Protein AF-A0A0D3EDF3-F1 (afdb_monomer)

Mean predicted aligned error: 12.32 Å

Solvent-accessible surface area (backbone atoms only — not comparable to full-atom values): 11317 Å² total; per-residue (Å²): 123,72,69,60,59,55,53,34,50,21,39,32,61,24,47,80,58,82,86,68,73,56,64,69,61,52,59,56,47,50,72,69,35,73,56,57,35,52,67,60,23,51,50,52,51,50,53,61,68,69,35,74,90,47,50,28,44,48,47,70,77,38,73,83,64,77,55,47,79,40,80,40,56,76,93,37,40,81,51,43,65,61,50,43,42,28,34,44,90,48,34,56,41,61,43,61,47,65,54,98,94,42,64,48,22,46,40,56,86,53,80,80,51,55,59,89,67,65,45,67,48,70,45,74,90,66,53,91,58,50,32,32,68,66,65,99,63,95,66,95,71,74,69,35,48,74,90,66,64,57,90,95,59,61,56,50,35,63,87,60,56,73,50,60,73,62,66,74,75,79,44,86,86,53,49,72,56,53,56,56,56,61,67,55,74,80,113

InterPro domains:
  IPR004993 GH3 family [PTHR31901] (5-153)
  IPR055377 GH3, middle domain [PF23571] (121-153)

Foldseek 3Di:
DPPLVQVLVCQQALAHDPVPVDPVVRVVSCVVSVGHDNPLSVQLVVLCVVDDVLFQVCCSNVVPDQAAEEACDDPNVVCLVVVCRNNPPHFYFYAFDADPVWGFWGWPGDRPDDSHPIDTHGDPVTDWWWWFFDDPDPDDGDTDGPVRDDPPTDTDTVVVVVCPVVVPPDDPPPVVVVVVVVVVVPD

Organism: NCBI:txid109376

Secondary structure (DSSP, 8-state):
-HHHHHHHHHHHHTS--TT---HHHHHHHHTT--S--HHHHHHHHHHHHHSGGGTTHHHHH-TT---EEE--SGGGHHHHHHHHHHHTTSPEEEPPEEETTEEEEEE---TTS-GGG--EEE-TTS---EEEE--SS-S-PPPEETTTPPTT--EE-HHHHHHHTTHHHH-TTTHHHHHHHHHTTT-

Nearest PDB structures (foldseek):
  4epl-assembly1_A  TM=9.589E-01  e=2.486E-18  Arabidopsis thaliana
  5ecn-assembly1_A  TM=9.098E-01  e=7.496E-19  Arabidopsis thaliana
  4eql-assembly3_B  TM=9.311E-01  e=1.412E-12  Arabidopsis thaliana
  4eq4-assembly3_A  TM=9.305E-01  e=2.197E-12  Arabidopsis thaliana
  4eql-assembly3_A  TM=9.312E-01  e=2.492E-12  Arabidopsis thaliana

Sequence (187 aa):
MFGIQEIDTDIKHGVLTSRITVPSVRTAMSKLLTAPNPELAETIRNKCLSLSNWYGLIPALFPNAKHVYGIMTGSMEPYVKKLRHYAGDLPLVSHDYGISEGWIAAAKVTPRLSPEEAMFAVIPNLGYFEFLPVSEREGEQEPVGLIEVKIGQDSWCPTLARDCSQFLWSEIDSLLIKLFESAMLFY

Structure (mmCIF, N/CA/C/O backbone):
data_AF-A0A0D3EDF3-F1
#
_entry.id   AF-A0A0D3EDF3-F1
#
loop_
_atom_site.group_PDB
_atom_site.id
_atom_site.type_symbol
_atom_site.label_atom_id
_atom_site.label_alt_id
_atom_site.label_comp_id
_atom_site.label_asym_id
_atom_site.label_entity_id
_atom_site.label_seq_id
_atom_site.pdbx_PDB_ins_code
_atom_site.Cartn_x
_atom_site.Cartn_y
_atom_site.Cartn_z
_atom_site.occupancy
_atom_site.B_iso_or_equiv
_atom_site.auth_seq_id
_atom_site.auth_comp_id
_atom_site.auth_asym_id
_atom_site.auth_atom_id
_atom_site.pdbx_PDB_model_num
ATOM 1 N N . MET A 1 1 ? -0.063 10.406 -19.237 1.00 43.00 1 MET A N 1
ATOM 2 C CA . MET A 1 1 ? 0.646 9.667 -20.308 1.00 43.00 1 MET A CA 1
ATOM 3 C C . MET A 1 1 ? 2.171 9.830 -20.252 1.00 43.00 1 MET A C 1
ATOM 5 O O . MET A 1 1 ? 2.854 8.896 -20.639 1.00 43.00 1 MET A O 1
ATOM 9 N N . PHE A 1 2 ? 2.714 10.942 -19.731 1.00 47.34 2 PHE A N 1
ATOM 10 C CA . PHE A 1 2 ? 4.161 11.232 -19.746 1.00 47.34 2 PHE A CA 1
ATOM 11 C C . PHE A 1 2 ? 5.065 10.261 -18.955 1.00 47.34 2 PHE A C 1
ATOM 13 O O . PHE A 1 2 ? 6.157 9.960 -19.413 1.00 47.34 2 PHE A O 1
ATOM 20 N N . GLY A 1 3 ? 4.617 9.713 -17.819 1.00 63.41 3 GLY A N 1
ATOM 21 C CA . GLY A 1 3 ? 5.493 8.887 -16.967 1.00 63.41 3 GLY A CA 1
ATOM 22 C C . GLY A 1 3 ? 5.891 7.520 -17.545 1.00 63.41 3 GLY A C 1
ATOM 23 O O . GLY A 1 3 ? 6.997 7.055 -17.300 1.00 63.41 3 GLY A O 1
ATOM 24 N N . ILE A 1 4 ? 5.030 6.876 -18.345 1.00 76.62 4 ILE A N 1
ATOM 25 C CA . ILE A 1 4 ? 5.336 5.543 -18.905 1.00 76.62 4 ILE A CA 1
ATOM 26 C C . ILE A 1 4 ? 6.451 5.594 -19.945 1.00 76.62 4 ILE A C 1
ATOM 28 O O . ILE A 1 4 ? 7.230 4.654 -20.041 1.00 76.62 4 ILE A O 1
ATOM 32 N N . GLN A 1 5 ? 6.527 6.671 -20.726 1.00 80.62 5 GLN A N 1
ATOM 33 C CA . GLN A 1 5 ? 7.519 6.793 -21.796 1.00 80.62 5 GLN A CA 1
ATOM 34 C C . GLN A 1 5 ? 8.944 6.907 -21.239 1.00 80.62 5 GLN A C 1
ATOM 36 O O . GLN A 1 5 ? 9.879 6.372 -21.831 1.00 80.62 5 GLN A O 1
ATOM 41 N N . GLU A 1 6 ? 9.102 7.559 -20.083 1.00 84.19 6 GLU A N 1
ATOM 42 C CA . GLU A 1 6 ? 10.385 7.638 -19.376 1.00 84.19 6 GLU A CA 1
ATOM 43 C C . GLU A 1 6 ? 10.803 6.248 -18.868 1.00 84.19 6 GLU A C 1
ATOM 45 O O . GLU A 1 6 ? 11.911 5.803 -19.147 1.00 84.19 6 GLU A O 1
ATOM 50 N N . ILE A 1 7 ? 9.886 5.508 -18.234 1.00 84.38 7 ILE A N 1
ATOM 51 C CA . ILE A 1 7 ? 10.153 4.147 -17.733 1.00 84.38 7 ILE A CA 1
ATOM 52 C C . ILE A 1 7 ? 10.488 3.179 -18.881 1.00 84.38 7 ILE A C 1
ATOM 54 O O . ILE A 1 7 ? 11.424 2.389 -18.772 1.00 84.38 7 ILE A O 1
ATOM 58 N N . ASP A 1 8 ? 9.754 3.254 -19.993 1.00 85.25 8 ASP A N 1
ATOM 59 C CA . ASP A 1 8 ? 10.019 2.476 -21.210 1.00 85.25 8 ASP A CA 1
ATOM 60 C C . ASP A 1 8 ? 11.430 2.752 -21.748 1.00 85.25 8 ASP A C 1
ATOM 62 O O . ASP A 1 8 ? 12.185 1.826 -22.036 1.00 85.25 8 ASP A O 1
ATOM 66 N N . THR A 1 9 ? 11.829 4.026 -21.801 1.00 87.12 9 THR A N 1
ATOM 67 C CA . THR A 1 9 ? 13.162 4.439 -22.260 1.00 87.12 9 THR A CA 1
ATOM 68 C C . THR A 1 9 ? 14.263 3.929 -21.332 1.00 87.12 9 THR A C 1
ATOM 70 O O . THR A 1 9 ? 15.283 3.435 -21.823 1.00 87.12 9 THR A O 1
ATOM 73 N N . ASP A 1 10 ? 14.044 4.002 -20.020 1.00 88.12 10 ASP A N 1
ATOM 74 C CA . ASP A 1 10 ? 15.003 3.567 -19.006 1.00 88.12 10 ASP A CA 1
ATOM 75 C C . ASP A 1 10 ? 15.234 2.046 -19.066 1.00 88.12 10 ASP A C 1
ATOM 77 O O . ASP A 1 10 ? 16.380 1.593 -19.052 1.00 88.12 10 ASP A O 1
ATOM 81 N N . ILE A 1 11 ? 14.171 1.245 -19.220 1.00 87.75 11 ILE A N 1
ATOM 82 C CA . ILE A 1 11 ? 14.263 -0.221 -19.375 1.00 87.75 11 ILE A CA 1
ATOM 83 C C . ILE A 1 11 ? 14.886 -0.586 -20.728 1.00 87.75 11 ILE A C 1
ATOM 85 O O . ILE A 1 11 ? 15.750 -1.463 -20.811 1.00 87.75 11 ILE A O 1
ATOM 89 N N . LYS A 1 12 ? 14.487 0.112 -21.796 1.00 88.31 12 LYS A N 1
ATOM 90 C CA . LYS A 1 12 ? 14.965 -0.140 -23.157 1.00 88.31 12 LYS A CA 1
ATOM 91 C C . LYS A 1 12 ? 16.467 0.064 -23.295 1.00 88.31 12 LYS A C 1
ATOM 93 O O . LYS A 1 12 ? 17.103 -0.723 -23.987 1.00 88.31 12 LYS A O 1
ATOM 98 N N . HIS A 1 13 ? 17.025 1.094 -22.660 1.00 86.38 13 HIS A N 1
ATOM 99 C CA . HIS A 1 13 ? 18.460 1.394 -22.718 1.00 86.38 13 HIS A CA 1
ATOM 100 C C . HIS A 1 13 ? 19.241 0.848 -21.519 1.00 86.38 13 HIS A C 1
ATOM 102 O O . HIS A 1 13 ? 20.469 0.865 -21.550 1.00 86.38 13 HIS A O 1
ATOM 108 N N . GLY A 1 14 ? 18.559 0.369 -20.474 1.00 85.12 14 GLY A N 1
ATOM 109 C CA . GLY A 1 14 ? 19.190 -0.073 -19.229 1.00 85.12 14 GLY A CA 1
ATOM 110 C C . GLY A 1 14 ? 19.858 1.069 -18.455 1.00 85.12 14 GLY A C 1
ATOM 111 O O . GLY A 1 14 ? 20.776 0.835 -17.676 1.00 85.12 14 GLY A O 1
ATOM 112 N N . VAL A 1 15 ? 19.450 2.319 -18.689 1.00 86.25 15 VAL A N 1
ATOM 113 C CA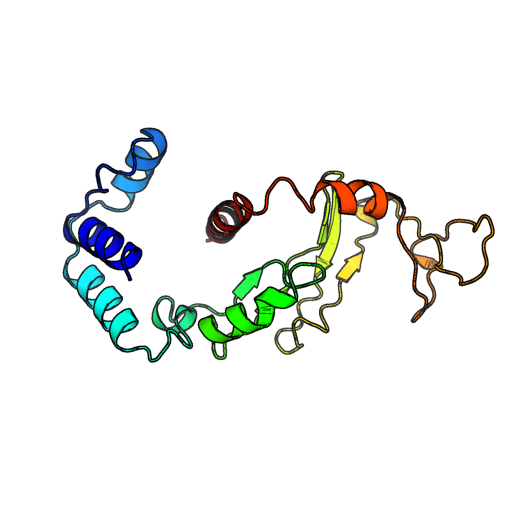 . VAL A 1 15 ? 20.065 3.509 -18.089 1.00 86.25 15 VAL A CA 1
ATOM 114 C C . VAL A 1 15 ? 18.971 4.450 -17.623 1.00 86.25 15 VAL A C 1
ATOM 116 O O . VAL A 1 15 ? 18.112 4.833 -18.406 1.00 86.25 15 VAL A O 1
ATOM 119 N N . LEU A 1 16 ? 19.044 4.859 -16.356 1.00 85.88 16 LEU A N 1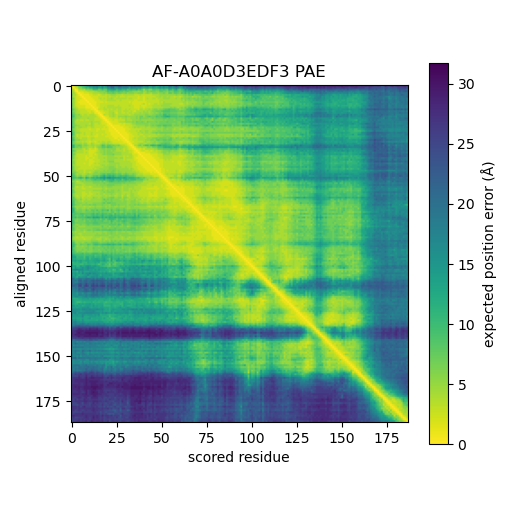
ATOM 120 C CA . LEU A 1 16 ? 18.126 5.850 -15.806 1.00 85.88 16 LEU A CA 1
ATOM 121 C C . LEU A 1 16 ? 18.290 7.215 -16.476 1.00 85.88 16 LEU A C 1
ATOM 123 O O . LEU A 1 16 ? 19.411 7.720 -16.625 1.00 85.88 16 LEU A O 1
ATOM 127 N N . THR A 1 17 ? 17.160 7.855 -16.748 1.00 85.62 17 THR A N 1
ATOM 128 C CA . THR A 1 17 ? 17.079 9.236 -17.223 1.00 85.62 17 THR A CA 1
ATOM 129 C C . THR A 1 17 ? 17.750 10.230 -16.258 1.00 85.62 17 THR A C 1
ATOM 131 O O . THR A 1 17 ? 17.771 10.056 -15.037 1.00 85.62 17 THR A O 1
ATOM 134 N N . SER A 1 18 ? 18.278 11.333 -16.803 1.00 85.06 18 SER A N 1
ATOM 135 C CA . SER A 1 18 ? 19.003 12.392 -16.070 1.00 85.06 18 SER A CA 1
ATOM 136 C C . SER A 1 18 ? 18.179 13.128 -15.004 1.00 85.06 18 SER A C 1
ATOM 138 O O . SER A 1 18 ? 18.739 13.860 -14.189 1.00 85.06 18 SER A O 1
ATOM 140 N N . ARG A 1 19 ? 16.862 12.906 -14.981 1.00 86.44 19 ARG A N 1
ATOM 141 C CA . ARG A 1 19 ? 15.921 13.399 -13.971 1.00 86.44 19 ARG A CA 1
ATOM 142 C C . ARG A 1 19 ? 16.216 12.842 -12.577 1.00 86.44 19 ARG A C 1
ATOM 144 O O . ARG A 1 19 ? 15.991 13.540 -11.592 1.00 86.44 19 ARG A O 1
ATOM 151 N N . ILE A 1 20 ? 16.737 11.616 -12.481 1.00 85.75 20 ILE A N 1
ATOM 152 C CA . ILE A 1 20 ? 17.166 11.037 -11.204 1.00 85.75 20 ILE A CA 1
ATOM 153 C C . ILE A 1 20 ? 18.621 11.433 -10.956 1.00 85.75 20 ILE A C 1
ATOM 155 O O . ILE A 1 20 ? 19.550 10.834 -11.496 1.00 85.75 20 ILE A O 1
ATOM 159 N N . THR A 1 21 ? 18.821 12.451 -10.121 1.00 90.06 21 THR A N 1
ATOM 160 C CA . THR A 1 21 ? 20.150 12.998 -9.797 1.00 90.06 21 THR A CA 1
ATOM 161 C C . THR A 1 21 ? 20.794 12.348 -8.571 1.00 90.06 21 THR A C 1
ATOM 163 O O . THR A 1 21 ? 22.008 12.444 -8.399 1.00 90.06 21 THR A O 1
ATOM 166 N N . VAL A 1 22 ? 20.011 11.656 -7.737 1.00 92.81 22 VAL A N 1
ATOM 167 C CA . VAL A 1 22 ? 20.457 11.089 -6.456 1.00 92.81 22 VAL A CA 1
ATOM 168 C C . VAL A 1 22 ? 21.428 9.910 -6.677 1.00 92.81 22 VAL A C 1
ATOM 170 O O . VAL A 1 22 ? 21.007 8.867 -7.188 1.00 92.81 22 VAL A O 1
ATOM 173 N N . PRO A 1 23 ? 22.713 10.010 -6.272 1.00 89.56 23 PRO A N 1
ATOM 174 C CA . PRO A 1 23 ? 23.726 8.998 -6.597 1.00 89.56 23 PRO A CA 1
ATOM 175 C C . PRO A 1 23 ? 23.459 7.606 -6.008 1.00 89.56 23 PRO A C 1
ATOM 177 O O . PRO A 1 23 ? 23.728 6.597 -6.664 1.00 89.56 23 PRO A O 1
ATOM 180 N N . SER A 1 24 ? 22.909 7.534 -4.791 1.00 92.25 24 SER A N 1
ATOM 181 C CA . SER A 1 24 ? 22.582 6.264 -4.127 1.00 92.25 24 SER A CA 1
ATOM 182 C C . SER A 1 24 ? 21.508 5.486 -4.891 1.00 92.25 24 SER A C 1
ATOM 184 O O . SER A 1 24 ? 21.690 4.300 -5.158 1.00 92.25 24 SER A O 1
ATOM 186 N N . VAL A 1 25 ? 20.447 6.168 -5.333 1.00 89.88 25 VAL A N 1
ATOM 187 C CA . VAL A 1 25 ? 19.369 5.581 -6.145 1.00 89.88 25 VAL A CA 1
ATOM 188 C C . VAL A 1 25 ? 19.912 5.081 -7.480 1.00 89.88 25 VAL A C 1
ATOM 190 O O . VAL A 1 25 ? 19.634 3.950 -7.872 1.00 89.88 25 VAL A O 1
ATOM 193 N N . ARG A 1 26 ? 20.756 5.870 -8.159 1.00 88.00 26 ARG A N 1
ATOM 194 C CA . ARG A 1 26 ? 21.365 5.447 -9.432 1.00 88.00 26 ARG A CA 1
ATOM 195 C C . ARG A 1 26 ? 22.248 4.213 -9.273 1.00 88.00 26 ARG A C 1
ATOM 197 O O . ARG A 1 26 ? 22.222 3.338 -10.130 1.00 88.00 26 ARG A O 1
ATOM 204 N N . THR A 1 27 ? 22.991 4.132 -8.172 1.00 89.25 27 THR A N 1
ATOM 205 C CA . THR A 1 27 ? 23.849 2.980 -7.858 1.00 89.25 27 THR A CA 1
ATOM 206 C C . THR A 1 27 ? 23.036 1.732 -7.506 1.00 89.25 27 THR A C 1
ATOM 208 O O . THR A 1 27 ? 23.448 0.622 -7.829 1.00 89.25 27 THR A O 1
ATOM 211 N N . ALA A 1 28 ? 21.887 1.880 -6.844 1.00 90.62 28 ALA A N 1
ATOM 212 C CA . ALA A 1 28 ? 20.986 0.758 -6.588 1.00 90.62 28 ALA A CA 1
ATOM 213 C C . ALA A 1 28 ? 20.343 0.262 -7.892 1.00 90.62 28 ALA A C 1
ATOM 215 O O . ALA A 1 28 ? 20.369 -0.930 -8.187 1.00 90.62 28 ALA A O 1
ATOM 216 N N . MET A 1 29 ? 19.842 1.185 -8.714 1.00 88.50 29 MET A N 1
ATOM 217 C CA . MET A 1 29 ? 19.163 0.860 -9.966 1.00 88.50 29 MET A CA 1
ATOM 218 C C . MET A 1 29 ? 20.099 0.311 -11.042 1.00 88.50 29 MET A C 1
ATOM 220 O O . MET A 1 29 ? 19.669 -0.537 -11.815 1.00 88.50 29 MET A O 1
ATOM 224 N N . SER A 1 30 ? 21.378 0.701 -11.076 1.00 85.81 30 SER A N 1
ATOM 225 C CA . SER A 1 30 ? 22.351 0.112 -12.009 1.00 85.81 30 SER A CA 1
ATOM 226 C C . SER A 1 30 ? 22.609 -1.377 -11.753 1.00 85.81 30 SER A C 1
ATOM 228 O O . SER A 1 30 ? 23.006 -2.095 -12.665 1.00 85.81 30 SER A O 1
ATOM 230 N N . LYS A 1 31 ? 22.347 -1.866 -10.532 1.00 88.62 31 LYS A N 1
ATOM 231 C CA . LYS A 1 31 ? 22.403 -3.300 -10.205 1.00 88.62 31 LYS A CA 1
ATOM 232 C C . LYS A 1 31 ? 21.179 -4.073 -10.697 1.00 88.62 31 LYS A C 1
ATOM 234 O O . LYS A 1 31 ? 21.264 -5.289 -10.821 1.00 88.62 31 LYS A O 1
ATOM 239 N N . LEU A 1 32 ? 20.056 -3.393 -10.941 1.00 86.75 32 LEU A N 1
ATOM 240 C CA . LEU A 1 32 ? 18.815 -3.994 -11.442 1.00 86.75 32 LEU A CA 1
ATOM 241 C C . LEU A 1 32 ? 18.721 -3.886 -12.970 1.00 86.75 32 LEU A C 1
ATOM 243 O O . LEU A 1 32 ? 18.406 -4.859 -13.647 1.00 86.75 32 LEU A O 1
ATOM 247 N N . LEU A 1 33 ? 19.049 -2.716 -13.518 1.00 85.50 33 LEU A N 1
ATOM 248 C CA . LEU A 1 33 ? 19.112 -2.432 -14.952 1.00 85.50 33 LEU A CA 1
ATOM 249 C C . LEU A 1 33 ? 20.491 -2.817 -15.507 1.00 85.50 33 LEU A C 1
ATOM 251 O O . LEU A 1 33 ? 21.254 -1.973 -15.965 1.00 85.50 33 LEU A O 1
ATOM 255 N N . THR A 1 34 ? 20.842 -4.099 -15.414 1.00 82.19 34 THR A N 1
ATOM 256 C CA . THR A 1 34 ? 22.176 -4.595 -15.797 1.00 82.19 34 THR A CA 1
ATOM 257 C C . THR A 1 34 ? 22.394 -4.654 -17.307 1.00 82.19 34 THR A C 1
ATOM 259 O O . THR A 1 34 ? 23.536 -4.580 -17.761 1.00 82.19 34 THR A O 1
ATOM 262 N N . ALA A 1 35 ? 21.318 -4.781 -18.087 1.00 84.31 35 ALA A N 1
ATOM 263 C CA . ALA A 1 35 ? 21.364 -4.826 -19.540 1.00 84.31 35 ALA A CA 1
ATOM 264 C C . ALA A 1 35 ? 20.135 -4.137 -20.165 1.00 84.31 35 ALA A C 1
ATOM 266 O O . ALA A 1 35 ? 19.051 -4.163 -19.574 1.00 84.31 35 ALA A O 1
ATOM 267 N N . PRO A 1 36 ? 20.277 -3.562 -21.374 1.00 89.12 36 PRO A N 1
ATOM 268 C CA . PRO A 1 36 ? 19.149 -3.077 -22.165 1.00 89.12 36 PRO A CA 1
ATOM 269 C C . PRO A 1 36 ? 18.138 -4.202 -22.432 1.00 89.12 36 PRO A C 1
ATOM 271 O O . PRO A 1 36 ? 18.521 -5.260 -22.935 1.00 89.12 36 PRO A O 1
ATOM 274 N N . ASN A 1 37 ? 16.853 -3.979 -22.135 1.00 88.75 37 ASN A N 1
ATOM 275 C CA . ASN A 1 37 ? 15.793 -4.958 -22.398 1.00 88.75 37 ASN A CA 1
ATOM 276 C C . ASN A 1 37 ? 14.625 -4.334 -23.191 1.00 88.75 37 ASN A C 1
ATOM 278 O O . ASN A 1 37 ? 13.593 -3.975 -22.617 1.00 88.75 37 ASN A O 1
ATOM 282 N N . PRO A 1 38 ? 14.772 -4.185 -24.521 1.00 88.38 38 PRO A N 1
ATOM 283 C CA . PRO A 1 38 ? 13.745 -3.577 -25.366 1.00 88.38 38 PRO A CA 1
ATOM 284 C C . PRO A 1 38 ? 12.454 -4.405 -25.447 1.00 88.38 38 PRO A C 1
ATOM 286 O O . PRO A 1 38 ? 11.378 -3.826 -25.556 1.00 88.38 38 PRO A O 1
ATOM 289 N N . GLU A 1 39 ? 12.542 -5.736 -25.365 1.00 89.69 39 GLU A N 1
ATOM 290 C CA . GLU A 1 39 ? 11.380 -6.632 -25.450 1.00 89.69 39 GLU A CA 1
ATOM 291 C C . GLU A 1 39 ? 10.463 -6.484 -24.228 1.00 89.69 39 GLU A C 1
ATOM 293 O O . GLU A 1 39 ? 9.237 -6.393 -24.358 1.00 89.69 39 GLU A O 1
ATOM 298 N N . LEU A 1 40 ? 11.050 -6.389 -23.030 1.00 86.88 40 LEU A N 1
ATOM 299 C CA . LEU A 1 40 ? 10.303 -6.128 -21.800 1.00 86.88 40 LEU A CA 1
ATOM 300 C C . LEU A 1 40 ? 9.638 -4.750 -21.833 1.00 86.88 40 LEU A C 1
ATOM 302 O O . LEU A 1 40 ? 8.469 -4.626 -21.463 1.00 86.88 40 LEU A O 1
ATOM 306 N N . ALA A 1 41 ? 10.371 -3.735 -22.291 1.00 87.19 41 ALA A N 1
ATOM 307 C CA . ALA A 1 41 ? 9.874 -2.369 -22.413 1.00 87.19 41 ALA A CA 1
ATOM 308 C C . ALA A 1 41 ? 8.641 -2.320 -23.340 1.00 87.19 41 ALA A C 1
ATOM 310 O O . ALA A 1 41 ? 7.552 -1.898 -22.936 1.00 87.19 41 ALA A O 1
ATOM 311 N N . GLU A 1 42 ? 8.750 -2.926 -24.527 1.00 88.75 42 GLU A N 1
ATOM 312 C CA . GLU A 1 42 ? 7.647 -3.022 -25.482 1.00 88.75 42 GLU A CA 1
ATOM 313 C C . GLU A 1 42 ? 6.461 -3.834 -24.940 1.00 88.75 42 GLU A C 1
ATOM 315 O O . GLU A 1 42 ? 5.308 -3.434 -25.117 1.00 88.75 42 GLU A O 1
ATOM 320 N N . THR A 1 43 ? 6.717 -4.919 -24.206 1.00 89.56 43 THR A N 1
ATOM 321 C CA . THR A 1 43 ? 5.668 -5.717 -23.552 1.00 89.56 43 THR A CA 1
ATOM 322 C C . THR A 1 43 ? 4.884 -4.893 -22.530 1.00 89.56 43 THR A C 1
ATOM 324 O O . THR A 1 43 ? 3.651 -4.909 -22.540 1.00 89.56 43 THR A O 1
ATOM 327 N N . ILE A 1 44 ? 5.571 -4.147 -21.659 1.00 87.06 44 ILE A N 1
ATOM 328 C CA . ILE A 1 44 ? 4.939 -3.271 -20.660 1.00 87.06 44 ILE A CA 1
ATOM 329 C C . ILE A 1 44 ? 4.133 -2.176 -21.360 1.00 87.06 44 ILE A C 1
ATOM 331 O O . ILE A 1 44 ? 2.972 -1.941 -21.016 1.00 87.06 44 ILE A O 1
ATOM 335 N N . ARG A 1 45 ? 4.714 -1.540 -22.382 1.00 87.12 45 ARG A N 1
ATOM 336 C CA . ARG A 1 45 ? 4.056 -0.495 -23.170 1.00 87.12 45 ARG A CA 1
ATOM 337 C C . ARG A 1 45 ? 2.778 -1.014 -23.826 1.00 87.12 45 ARG A C 1
ATOM 339 O O . ARG A 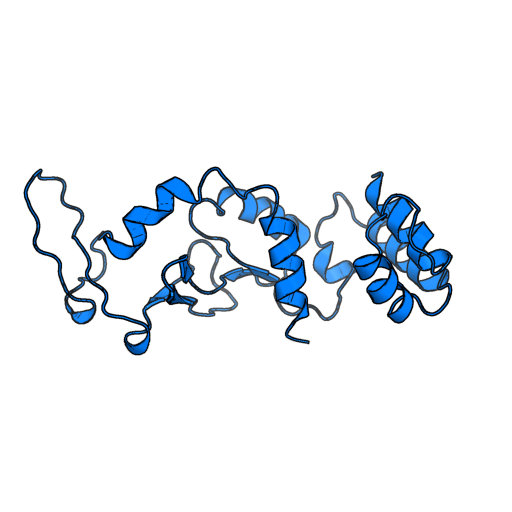1 45 ? 1.730 -0.383 -23.698 1.00 87.12 45 ARG A O 1
ATOM 346 N N . ASN A 1 46 ? 2.845 -2.169 -24.484 1.00 88.56 46 ASN A N 1
ATOM 347 C CA . ASN A 1 46 ? 1.705 -2.780 -25.164 1.00 88.56 46 ASN A CA 1
ATOM 348 C C . ASN A 1 46 ? 0.608 -3.179 -24.172 1.00 88.56 46 ASN A C 1
ATOM 350 O O . ASN A 1 46 ? -0.561 -2.902 -24.433 1.00 88.56 46 ASN A O 1
ATOM 354 N N . LYS A 1 47 ? 0.965 -3.729 -23.003 1.00 87.44 47 LYS A N 1
ATOM 355 C CA . LYS A 1 47 ? 0.008 -3.993 -21.919 1.00 87.44 47 LYS A CA 1
ATOM 356 C C . LYS A 1 47 ? -0.708 -2.715 -21.489 1.00 87.44 47 LYS A C 1
ATOM 358 O O . LYS A 1 47 ? -1.931 -2.679 -21.517 1.00 87.44 47 LYS A O 1
ATOM 363 N N . CYS A 1 48 ? 0.023 -1.647 -21.183 1.00 85.19 48 CYS A N 1
ATOM 364 C CA . CYS A 1 48 ? -0.575 -0.378 -20.762 1.00 85.19 48 CYS A CA 1
ATOM 365 C C . CYS A 1 48 ? -1.473 0.252 -21.837 1.00 85.19 48 CYS A C 1
ATOM 367 O O . CYS A 1 48 ? -2.522 0.796 -21.508 1.00 85.19 48 CYS A O 1
ATOM 369 N N . LEU A 1 49 ? -1.094 0.157 -23.116 1.00 85.94 49 LEU A N 1
ATOM 370 C CA . LEU A 1 49 ? -1.897 0.661 -24.236 1.00 85.94 49 LEU A CA 1
ATOM 371 C C . LEU A 1 49 ? -3.133 -0.199 -24.527 1.00 85.94 49 LEU A C 1
ATOM 373 O O . LEU A 1 49 ? -4.136 0.326 -25.002 1.00 85.94 49 LEU A O 1
ATOM 377 N N . SER A 1 50 ? -3.068 -1.503 -24.253 1.00 86.50 50 SER A N 1
ATOM 378 C CA . SER A 1 50 ? -4.188 -2.428 -24.462 1.00 86.50 50 SER A CA 1
ATOM 379 C C . SER A 1 50 ? -5.325 -2.247 -23.453 1.00 86.50 50 SER A C 1
ATOM 381 O O . SER A 1 50 ? -6.449 -2.671 -23.713 1.00 86.50 50 SER A O 1
ATOM 383 N N . LEU A 1 51 ? -5.057 -1.608 -22.308 1.00 85.50 51 LEU A N 1
ATOM 384 C CA . LEU A 1 51 ? -6.044 -1.412 -21.252 1.00 85.50 51 LEU A CA 1
ATOM 385 C C . LEU A 1 51 ? -6.937 -0.204 -21.541 1.00 85.50 51 LEU A C 1
ATOM 387 O O . LEU A 1 51 ? -6.491 0.944 -21.586 1.00 85.50 51 LEU A O 1
ATOM 391 N N . SER A 1 52 ? -8.243 -0.442 -21.629 1.00 81.25 52 SER A N 1
ATOM 392 C CA . SER A 1 52 ? -9.241 0.624 -21.656 1.00 81.25 52 SER A CA 1
ATOM 393 C C . SER A 1 52 ? -9.348 1.277 -20.278 1.00 81.25 52 SER A C 1
ATOM 395 O O . SER A 1 52 ? -9.716 0.627 -19.298 1.00 81.25 52 SER A O 1
ATOM 397 N N . ASN A 1 53 ? -9.040 2.573 -20.198 1.00 84.25 53 ASN A N 1
ATOM 398 C CA . ASN A 1 53 ? -9.123 3.365 -18.967 1.00 84.25 53 ASN A CA 1
ATOM 399 C C . ASN A 1 53 ? -8.281 2.812 -17.796 1.00 84.25 53 ASN A C 1
ATOM 401 O O . ASN A 1 53 ? -8.602 3.091 -16.650 1.00 84.25 53 ASN A O 1
ATOM 405 N N . TRP A 1 54 ? -7.216 2.039 -18.049 1.00 85.19 54 TRP A N 1
ATOM 406 C CA . TRP A 1 54 ? -6.331 1.488 -17.001 1.00 85.19 54 TRP A CA 1
ATOM 407 C C . TRP A 1 54 ? -7.005 0.553 -15.987 1.00 85.19 54 TRP A C 1
ATOM 409 O O . TRP A 1 54 ? -6.459 0.296 -14.912 1.00 85.19 54 TRP A O 1
ATOM 419 N N . TYR A 1 55 ? -8.187 0.038 -16.316 1.00 88.75 55 TYR A N 1
ATOM 420 C CA . TYR A 1 55 ? -8.863 -0.936 -15.472 1.00 88.75 55 TYR A CA 1
ATOM 421 C C . TYR A 1 55 ? -8.038 -2.227 -15.394 1.00 88.75 55 TYR A C 1
ATOM 423 O O . TYR A 1 55 ? -7.595 -2.728 -16.425 1.00 88.75 55 TYR A O 1
ATOM 431 N N . GLY A 1 56 ? -7.806 -2.760 -14.192 1.00 87.75 56 GLY A N 1
ATOM 432 C CA . GLY A 1 56 ? -7.028 -3.995 -14.019 1.00 87.75 56 GLY A CA 1
ATOM 433 C C . GLY A 1 56 ? -5.541 -3.870 -14.387 1.00 87.75 56 GLY A C 1
ATOM 434 O O . GLY A 1 56 ? -4.907 -4.858 -14.760 1.00 87.75 56 GLY A O 1
ATOM 435 N N . LEU A 1 57 ? -4.957 -2.673 -14.279 1.00 88.94 57 LEU A N 1
ATOM 436 C CA . LEU A 1 57 ? -3.531 -2.442 -14.535 1.00 88.94 57 LEU A CA 1
ATOM 437 C C . LEU A 1 57 ? -2.613 -3.339 -13.693 1.00 88.94 57 LEU A C 1
ATOM 439 O O . LEU A 1 57 ? -1.627 -3.866 -14.209 1.00 88.94 57 LEU A O 1
ATOM 443 N N . ILE A 1 58 ? -2.924 -3.508 -12.405 1.00 87.56 58 ILE A N 1
ATOM 444 C CA . ILE A 1 58 ? -2.087 -4.266 -11.466 1.00 87.56 58 ILE A CA 1
ATOM 445 C C . ILE A 1 58 ? -1.953 -5.731 -11.906 1.00 87.56 58 ILE A C 1
ATOM 447 O O . ILE A 1 58 ? -0.818 -6.159 -12.113 1.00 87.56 58 ILE A O 1
ATOM 451 N N . PRO A 1 59 ? -3.045 -6.495 -12.119 1.00 88.31 59 PRO A N 1
ATOM 452 C CA . PRO A 1 59 ? -2.923 -7.873 -12.592 1.00 88.31 59 PRO A CA 1
ATOM 453 C C . PRO A 1 59 ? -2.359 -7.973 -14.020 1.00 88.31 59 PRO A C 1
ATOM 455 O O . PRO A 1 59 ? -1.711 -8.965 -14.347 1.00 88.31 59 PRO A O 1
ATOM 458 N N . ALA A 1 60 ? -2.534 -6.956 -14.874 1.00 88.12 60 ALA A N 1
ATOM 459 C CA . ALA A 1 60 ? -1.940 -6.951 -16.213 1.00 88.12 60 ALA A CA 1
ATOM 460 C C . ALA A 1 60 ? -0.402 -6.843 -16.174 1.00 88.12 60 ALA A C 1
ATOM 462 O O . ALA A 1 60 ? 0.294 -7.564 -16.899 1.00 88.12 60 ALA A O 1
ATOM 463 N N . LEU A 1 61 ? 0.142 -5.958 -15.331 1.00 86.94 61 LEU A N 1
ATOM 464 C CA . LEU A 1 61 ? 1.588 -5.787 -15.153 1.00 86.94 61 LEU A CA 1
ATOM 465 C C . LEU A 1 61 ? 2.198 -6.907 -14.307 1.00 86.94 61 LEU A C 1
ATOM 467 O O . LEU A 1 61 ? 3.225 -7.468 -14.689 1.00 86.94 61 LEU A O 1
ATOM 471 N N . PHE A 1 62 ? 1.535 -7.271 -13.212 1.00 88.00 62 PHE A N 1
ATOM 472 C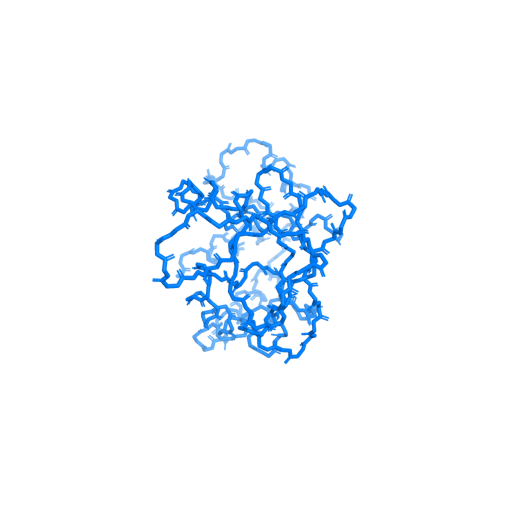 CA . PHE A 1 62 ? 1.974 -8.272 -12.246 1.00 88.00 62 PHE A CA 1
ATOM 473 C C . PHE A 1 62 ? 0.995 -9.456 -12.226 1.00 88.00 62 PHE A C 1
ATOM 475 O O . PHE A 1 62 ? 0.169 -9.561 -11.319 1.00 88.00 62 PHE A O 1
ATOM 482 N N . PRO A 1 63 ? 1.090 -10.393 -13.189 1.00 86.69 63 PRO A N 1
ATOM 483 C CA . PRO A 1 63 ? 0.138 -11.503 -13.311 1.00 86.69 63 PRO A CA 1
ATOM 484 C C . PRO A 1 63 ? 0.150 -12.461 -12.112 1.00 86.69 63 PRO A C 1
ATOM 486 O O . PRO A 1 63 ? -0.818 -13.178 -11.888 1.00 86.69 63 PRO A O 1
ATOM 489 N N . ASN A 1 64 ? 1.231 -12.463 -11.326 1.00 88.00 64 ASN A N 1
ATOM 490 C CA . ASN A 1 64 ? 1.375 -13.297 -10.131 1.00 88.00 64 ASN A CA 1
ATOM 491 C C . ASN A 1 64 ? 0.909 -12.601 -8.838 1.00 88.00 64 ASN A C 1
ATOM 493 O O . ASN A 1 64 ? 1.054 -13.172 -7.754 1.00 88.00 64 ASN A O 1
ATOM 497 N N . ALA A 1 65 ? 0.388 -11.371 -8.916 1.00 86.88 65 ALA A N 1
ATOM 498 C CA . ALA A 1 65 ? -0.123 -10.661 -7.749 1.00 86.88 65 ALA A CA 1
ATOM 499 C C . ALA A 1 65 ? -1.342 -11.401 -7.175 1.00 86.88 65 ALA A C 1
ATOM 501 O O . ALA A 1 65 ? -2.292 -11.700 -7.891 1.00 86.88 65 ALA A O 1
ATOM 502 N N . LYS A 1 66 ? -1.316 -11.708 -5.872 1.00 85.81 66 LYS A N 1
ATOM 503 C CA . LYS A 1 66 ? -2.402 -12.444 -5.196 1.00 85.81 66 LYS A CA 1
ATOM 504 C C . LYS A 1 66 ? -3.439 -11.529 -4.552 1.00 85.81 66 LYS A C 1
ATOM 506 O O . LYS A 1 66 ? -4.600 -11.899 -4.436 1.00 85.81 66 LYS A O 1
ATOM 511 N N . HIS A 1 67 ? -2.996 -10.374 -4.079 1.00 83.38 67 HIS A N 1
ATOM 512 C CA . HIS A 1 67 ? -3.807 -9.358 -3.425 1.00 83.38 67 HIS A CA 1
ATOM 513 C C . HIS A 1 67 ? -3.050 -8.031 -3.475 1.00 83.38 67 HIS A C 1
ATOM 515 O O . HIS A 1 67 ? -1.835 -8.011 -3.677 1.00 83.38 67 HIS A O 1
ATOM 521 N N . VAL A 1 68 ? -3.767 -6.931 -3.282 1.00 84.94 68 VAL A N 1
ATOM 522 C CA . VAL A 1 68 ? -3.163 -5.623 -3.025 1.00 84.94 68 VAL A CA 1
ATOM 523 C C . VAL A 1 68 ? -3.234 -5.375 -1.529 1.00 84.94 68 VAL A C 1
ATOM 525 O O . VAL A 1 68 ? -4.299 -5.521 -0.928 1.00 84.94 68 VAL A O 1
ATOM 528 N N . TYR A 1 69 ? -2.100 -5.014 -0.944 1.00 83.75 69 TYR A N 1
ATOM 529 C CA . TYR A 1 69 ? -1.952 -4.807 0.488 1.00 83.75 69 TYR A CA 1
ATOM 530 C C . TYR A 1 69 ? -1.684 -3.331 0.776 1.00 83.75 69 TYR A C 1
ATOM 532 O O . TYR A 1 69 ? -0.789 -2.741 0.170 1.00 83.75 69 TYR A O 1
ATOM 540 N N . GLY A 1 70 ? -2.469 -2.718 1.660 1.00 81.44 70 GLY A N 1
ATOM 541 C CA . GLY A 1 70 ? -2.311 -1.303 1.997 1.00 81.44 70 GLY A CA 1
ATOM 542 C C . GLY A 1 70 ? -3.351 -0.790 2.988 1.00 81.44 70 GLY A C 1
ATOM 543 O O . GLY A 1 70 ? -4.256 -1.516 3.385 1.00 81.44 70 GLY A O 1
ATOM 544 N N . ILE A 1 71 ? -3.222 0.470 3.403 1.00 81.44 71 ILE A N 1
ATOM 545 C CA . ILE A 1 71 ? -4.184 1.129 4.299 1.00 81.44 71 ILE A CA 1
ATOM 546 C C . ILE A 1 71 ? -5.353 1.659 3.465 1.00 81.44 71 ILE A C 1
ATOM 548 O O . ILE A 1 71 ? -5.153 2.374 2.485 1.00 81.44 71 ILE A O 1
ATOM 552 N N . MET A 1 72 ? -6.575 1.281 3.838 1.00 76.31 72 MET A N 1
ATOM 553 C CA . MET A 1 72 ? -7.780 1.483 3.016 1.00 76.31 72 MET A CA 1
ATOM 554 C C . MET A 1 72 ? -8.984 1.982 3.817 1.00 76.31 72 MET A C 1
ATOM 556 O O . MET A 1 72 ? -10.079 2.089 3.276 1.00 76.31 72 MET A O 1
ATOM 560 N N . THR A 1 73 ? -8.777 2.253 5.100 1.00 76.56 73 THR A N 1
ATOM 561 C CA . THR A 1 73 ? -9.805 2.621 6.072 1.00 76.56 73 THR A CA 1
ATOM 562 C C . THR A 1 73 ? -9.641 4.078 6.502 1.00 76.56 73 THR A C 1
ATOM 564 O O . THR A 1 73 ? -8.596 4.698 6.265 1.00 76.56 73 THR A O 1
ATOM 567 N N . GLY A 1 74 ? -10.675 4.656 7.117 1.00 78.88 74 GLY A N 1
ATOM 568 C CA . GLY A 1 74 ? -10.635 6.029 7.617 1.00 78.88 74 GLY A CA 1
ATOM 569 C C . GLY A 1 74 ? -10.481 7.044 6.484 1.00 78.88 74 GLY A C 1
ATOM 570 O O . GLY A 1 74 ? -11.192 6.997 5.483 1.00 78.88 74 GLY A O 1
ATOM 571 N N . SER A 1 75 ? -9.516 7.960 6.596 1.00 78.94 75 SER A N 1
ATOM 572 C CA . SER A 1 75 ? -9.297 9.006 5.581 1.00 78.94 75 SER A CA 1
ATOM 573 C C . SER A 1 75 ? -8.913 8.465 4.196 1.00 78.94 75 SER A C 1
ATOM 575 O O . SER A 1 75 ? -8.993 9.202 3.210 1.00 78.94 75 SER A O 1
ATOM 577 N N . MET A 1 76 ? -8.517 7.189 4.097 1.00 78.56 76 MET A N 1
ATOM 578 C CA . MET A 1 76 ? -8.155 6.539 2.835 1.00 78.56 76 MET A CA 1
ATOM 579 C C . MET A 1 76 ? -9.348 5.931 2.078 1.00 78.56 76 MET A C 1
ATOM 581 O O . MET A 1 76 ? -9.212 5.616 0.892 1.00 78.56 76 MET A O 1
ATOM 585 N N . GLU A 1 77 ? -10.529 5.824 2.696 1.00 79.50 77 GLU A N 1
ATOM 586 C CA . GLU A 1 77 ? -11.746 5.262 2.082 1.00 79.50 77 GLU A CA 1
ATOM 587 C C . GLU A 1 77 ? -12.116 5.880 0.718 1.00 79.50 77 GLU A C 1
ATOM 589 O O . GLU A 1 77 ? -12.419 5.130 -0.218 1.00 79.50 77 GLU A O 1
ATOM 594 N N . PRO A 1 78 ? -12.019 7.212 0.504 1.00 82.88 78 PRO A N 1
ATOM 595 C CA . PRO A 1 78 ? -12.334 7.809 -0.795 1.00 82.88 78 PRO A CA 1
ATOM 596 C C . PRO A 1 78 ? -11.452 7.296 -1.945 1.00 82.88 78 PRO A C 1
ATOM 598 O O . PRO A 1 78 ? -11.870 7.308 -3.108 1.00 82.88 78 PRO A O 1
ATOM 601 N N . TYR A 1 79 ? -10.236 6.825 -1.648 1.00 82.38 79 TYR A N 1
ATOM 602 C CA . TYR A 1 79 ? -9.298 6.307 -2.645 1.00 82.38 79 TYR A CA 1
ATOM 603 C C . TYR A 1 79 ? -9.556 4.843 -3.006 1.00 82.38 79 TYR A C 1
ATOM 605 O O . TYR A 1 79 ? -9.159 4.410 -4.092 1.00 82.38 79 TYR A O 1
ATOM 613 N N . VAL A 1 80 ? -10.284 4.095 -2.169 1.00 82.94 80 VAL A N 1
ATOM 614 C CA . VAL A 1 80 ? -10.569 2.665 -2.372 1.00 82.94 80 VAL A CA 1
ATOM 615 C C . VAL A 1 80 ? -11.269 2.415 -3.702 1.00 82.94 80 VAL A C 1
ATOM 617 O O . VAL A 1 80 ? -10.922 1.470 -4.408 1.00 82.94 80 VAL A O 1
ATOM 620 N N . LYS A 1 81 ? -12.192 3.295 -4.109 1.00 85.12 81 LYS A N 1
ATOM 621 C CA . LYS A 1 81 ? -12.893 3.187 -5.402 1.00 85.12 81 LYS A CA 1
ATOM 622 C C . LYS A 1 81 ? -11.930 3.264 -6.590 1.00 85.12 81 LYS A C 1
ATOM 624 O O . LYS A 1 81 ? -12.041 2.476 -7.526 1.00 85.12 81 LYS A O 1
ATOM 629 N N . LYS A 1 82 ? -10.953 4.176 -6.540 1.00 86.50 82 LYS A N 1
ATOM 630 C CA . LYS A 1 82 ? -9.916 4.300 -7.580 1.00 86.50 82 LYS A CA 1
ATOM 631 C C . LYS A 1 82 ? -8.950 3.120 -7.539 1.00 86.50 82 LYS A C 1
ATOM 633 O O . LYS A 1 82 ? -8.576 2.603 -8.585 1.00 86.50 82 LYS A O 1
ATOM 638 N N . LEU A 1 83 ? -8.573 2.663 -6.348 1.00 85.94 83 LEU A N 1
ATOM 639 C CA . LEU A 1 83 ? -7.692 1.509 -6.199 1.00 85.94 83 LEU A CA 1
ATOM 640 C C . LEU A 1 83 ? -8.350 0.225 -6.724 1.00 85.94 83 LEU A C 1
ATOM 642 O O . LEU A 1 83 ? -7.707 -0.539 -7.437 1.00 85.94 83 LEU A O 1
ATOM 646 N N . ARG A 1 84 ? -9.649 0.034 -6.464 1.00 87.38 84 ARG A N 1
ATOM 647 C CA . ARG A 1 84 ? -10.452 -1.071 -7.006 1.00 87.38 84 ARG A CA 1
ATOM 648 C C . ARG A 1 84 ? -10.459 -1.080 -8.532 1.00 87.38 84 ARG A C 1
ATOM 650 O O . ARG A 1 84 ? -10.350 -2.143 -9.129 1.00 87.38 84 ARG A O 1
ATOM 657 N N . HIS A 1 85 ? -10.525 0.095 -9.156 1.00 89.25 85 HIS A N 1
ATOM 658 C CA . HIS A 1 85 ? -10.451 0.232 -10.611 1.00 89.25 85 HIS A CA 1
ATOM 659 C C . HIS A 1 85 ? -9.123 -0.298 -11.178 1.00 89.25 85 HIS A C 1
ATOM 661 O O . HIS A 1 85 ? -9.127 -1.062 -12.139 1.00 89.25 85 HIS A O 1
ATOM 667 N N . TYR A 1 86 ? -7.984 0.029 -10.560 1.00 87.44 86 TYR A N 1
ATOM 668 C CA . TYR A 1 86 ? -6.673 -0.467 -11.009 1.00 87.44 86 TYR A CA 1
ATOM 669 C C . TYR A 1 86 ? -6.398 -1.928 -10.624 1.00 87.44 86 TYR A C 1
ATOM 671 O O . TYR A 1 86 ? -5.686 -2.628 -11.346 1.00 87.44 86 TYR A O 1
ATOM 679 N N . ALA A 1 87 ? -6.942 -2.388 -9.497 1.00 86.50 87 ALA A N 1
ATOM 680 C CA . ALA A 1 87 ? -6.786 -3.755 -9.007 1.00 86.50 87 ALA A CA 1
ATOM 681 C C . ALA A 1 87 ? -7.659 -4.767 -9.767 1.00 86.50 87 ALA A C 1
ATOM 683 O O . ALA A 1 87 ? -7.309 -5.946 -9.825 1.00 86.50 87 ALA A O 1
ATOM 684 N N . GLY A 1 88 ? -8.770 -4.317 -10.361 1.00 87.31 88 GLY A N 1
ATOM 685 C CA . GLY A 1 88 ? -9.749 -5.194 -10.997 1.00 87.31 88 GLY A CA 1
ATOM 686 C C . GLY A 1 88 ? -10.332 -6.176 -9.979 1.00 87.31 88 GLY A C 1
ATOM 687 O O . GLY A 1 88 ? -10.830 -5.767 -8.927 1.00 87.31 88 GLY A O 1
ATOM 688 N N . ASP A 1 89 ? -10.202 -7.468 -10.275 1.00 84.81 89 ASP A N 1
ATOM 689 C CA . ASP A 1 89 ? -10.714 -8.564 -9.443 1.00 84.81 89 ASP A CA 1
ATOM 690 C C . ASP A 1 89 ? -9.783 -8.960 -8.287 1.00 84.81 89 ASP A C 1
ATOM 692 O O . ASP A 1 89 ? -10.114 -9.850 -7.500 1.00 84.81 89 ASP A O 1
ATOM 696 N N . LEU A 1 90 ? -8.611 -8.325 -8.157 1.00 86.50 90 LEU A N 1
ATOM 697 C CA . LEU A 1 90 ? -7.702 -8.643 -7.060 1.00 86.50 90 LEU A CA 1
ATOM 698 C C . LEU A 1 90 ? -8.342 -8.306 -5.701 1.00 86.50 90 LEU A C 1
ATOM 700 O O . LEU A 1 90 ? -8.869 -7.199 -5.509 1.00 86.50 90 LEU A O 1
ATOM 704 N N . PRO A 1 91 ? -8.250 -9.222 -4.719 1.00 84.00 91 PRO A N 1
ATOM 705 C CA . PRO A 1 91 ? -8.585 -8.922 -3.338 1.00 84.00 91 PRO A CA 1
ATOM 706 C C . PRO A 1 91 ? -7.797 -7.708 -2.848 1.00 84.00 91 PRO A C 1
ATOM 708 O O . PRO A 1 91 ? -6.585 -7.621 -3.058 1.00 84.00 91 PRO A O 1
ATOM 711 N N . LEU A 1 92 ? -8.488 -6.784 -2.182 1.00 82.00 92 LEU A N 1
ATOM 712 C CA . LEU A 1 92 ? -7.829 -5.694 -1.470 1.00 82.00 92 LEU A CA 1
ATOM 713 C C . LEU A 1 92 ? -7.820 -6.067 0.012 1.00 82.00 92 LEU A C 1
ATOM 715 O O . LEU A 1 92 ? -8.870 -6.407 0.556 1.00 82.00 92 LEU A O 1
ATOM 719 N N . VAL A 1 93 ? -6.645 -6.045 0.629 1.00 80.69 93 VAL A N 1
ATOM 720 C CA . VAL A 1 93 ? -6.424 -6.469 2.012 1.00 80.69 93 VAL A CA 1
ATOM 721 C C . VAL A 1 93 ? -5.891 -5.282 2.800 1.00 80.69 93 VAL A C 1
ATOM 723 O O . VAL A 1 93 ? -4.854 -4.717 2.447 1.00 80.69 93 VAL A O 1
ATOM 726 N N . SER A 1 94 ? -6.598 -4.928 3.873 1.00 79.00 94 SER A N 1
ATOM 727 C CA . SER A 1 94 ? -6.179 -3.858 4.774 1.00 79.00 94 SER A CA 1
ATOM 728 C C . SER A 1 94 ? -4.886 -4.227 5.5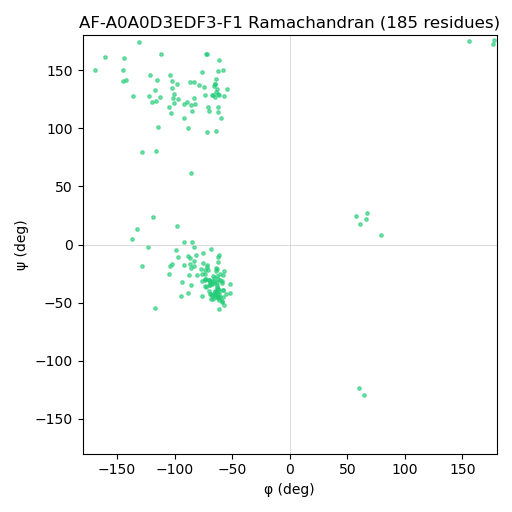02 1.00 79.00 94 SER A C 1
ATOM 730 O O . SER A 1 94 ? -4.724 -5.356 5.968 1.00 79.00 94 SER A O 1
ATOM 732 N N . HIS A 1 95 ? -3.970 -3.266 5.577 1.00 80.56 95 HIS A N 1
ATOM 733 C CA . HIS A 1 95 ? -2.754 -3.329 6.383 1.00 80.56 95 HIS A CA 1
ATOM 734 C C . HIS A 1 95 ? -3.078 -3.216 7.869 1.00 80.56 95 HIS A C 1
ATOM 736 O O . HIS A 1 95 ? -4.161 -2.761 8.214 1.00 80.56 95 HIS A O 1
ATOM 742 N N . ASP A 1 96 ? -2.134 -3.586 8.727 1.00 80.25 96 ASP A N 1
ATOM 743 C CA . ASP A 1 96 ? -2.248 -3.434 10.175 1.00 80.25 96 ASP A CA 1
ATOM 744 C C . ASP A 1 96 ? -2.393 -1.962 10.592 1.00 80.25 96 ASP A C 1
ATOM 746 O O . ASP A 1 96 ? -2.038 -1.033 9.862 1.00 80.25 96 ASP A O 1
ATOM 750 N N . TYR A 1 97 ? -2.932 -1.751 11.789 1.00 78.06 97 TYR A N 1
ATOM 751 C CA . TYR A 1 97 ? -3.158 -0.435 12.362 1.00 78.06 97 TYR A CA 1
ATOM 752 C C . TYR A 1 97 ? -2.056 -0.091 13.371 1.00 78.06 97 TYR A C 1
ATOM 754 O O . TYR A 1 97 ? -1.845 -0.792 14.370 1.00 78.06 97 TYR A O 1
ATOM 762 N N . GLY A 1 98 ? -1.364 1.014 13.104 1.00 79.62 98 GLY A N 1
ATOM 763 C CA . GLY A 1 98 ? -0.286 1.548 13.926 1.00 79.62 98 GLY A CA 1
ATOM 764 C C . GLY A 1 98 ? -0.289 3.073 13.931 1.00 79.62 98 GLY A C 1
ATOM 765 O O . GLY A 1 98 ? -0.872 3.710 13.053 1.00 79.62 98 GLY A O 1
ATOM 766 N N . ILE A 1 99 ? 0.374 3.638 14.933 1.00 73.81 99 ILE A N 1
ATOM 767 C CA . ILE A 1 99 ? 0.620 5.073 15.099 1.00 73.81 99 ILE A CA 1
ATOM 768 C C . ILE A 1 99 ? 2.108 5.304 15.390 1.00 73.81 99 ILE A C 1
ATOM 770 O O . ILE A 1 99 ? 2.865 4.347 15.564 1.00 73.81 99 ILE A O 1
ATOM 774 N N . SER A 1 100 ? 2.543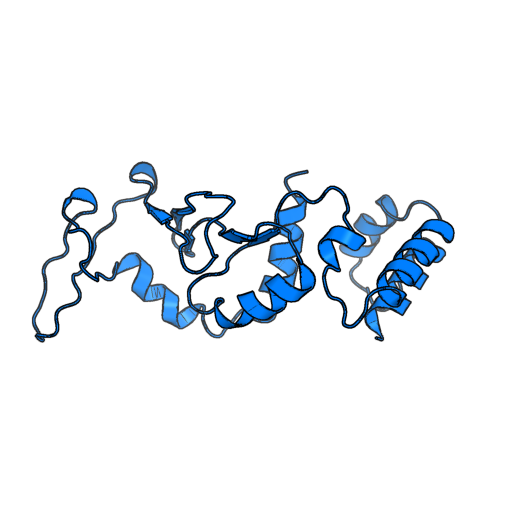 6.565 15.458 1.00 73.50 100 SER A N 1
ATOM 775 C CA . SER A 1 100 ? 3.947 6.888 15.749 1.00 73.50 100 SER A CA 1
ATOM 776 C C . SER A 1 100 ? 4.420 6.328 17.101 1.00 73.50 100 SER A C 1
ATOM 778 O O . SER A 1 100 ? 5.574 5.922 17.232 1.00 73.50 100 SER A O 1
ATOM 780 N N . GLU A 1 101 ? 3.510 6.236 18.075 1.00 74.25 101 GLU A N 1
ATOM 781 C CA . GLU A 1 101 ? 3.769 5.703 19.416 1.00 74.25 101 GLU A CA 1
ATOM 782 C C . GLU A 1 101 ? 3.881 4.167 19.457 1.00 74.25 101 GLU A C 1
ATOM 784 O O . GLU A 1 101 ? 4.401 3.617 20.428 1.00 74.25 101 GLU A O 1
ATOM 789 N N . GLY A 1 102 ? 3.431 3.457 18.414 1.00 67.94 102 GLY A N 1
ATOM 790 C CA . GLY A 1 102 ? 3.549 2.003 18.348 1.00 67.94 102 GLY A CA 1
ATOM 791 C C . GLY A 1 102 ? 2.532 1.297 17.453 1.00 67.94 102 GLY A C 1
ATOM 792 O O . GLY A 1 102 ? 1.597 1.880 16.904 1.00 67.94 102 GLY A O 1
ATOM 793 N N . TRP A 1 103 ? 2.730 -0.015 17.326 1.00 74.50 103 TRP A N 1
ATOM 794 C CA . TRP A 1 103 ? 1.794 -0.921 16.662 1.00 74.50 103 TRP A CA 1
ATOM 795 C C . TRP A 1 103 ? 0.633 -1.237 17.601 1.00 74.50 103 TRP A C 1
ATOM 797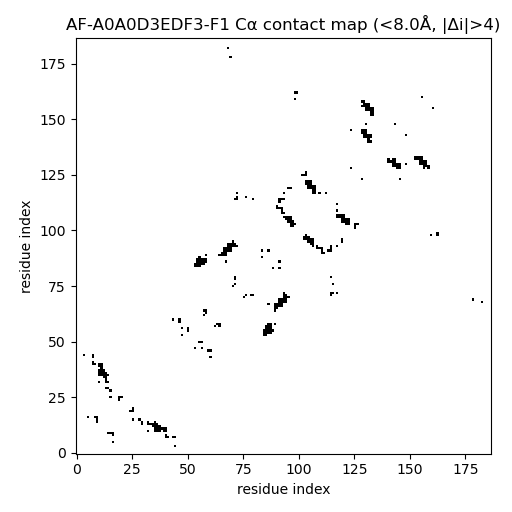 O O . TRP A 1 103 ? 0.846 -1.494 18.784 1.00 74.50 103 TRP A O 1
ATOM 807 N N . ILE A 1 104 ? -0.590 -1.233 17.078 1.00 76.25 104 ILE A N 1
ATOM 808 C CA . ILE A 1 104 ? -1.796 -1.279 17.911 1.00 76.25 104 ILE A CA 1
ATOM 809 C C . ILE A 1 104 ? -2.590 -2.550 17.629 1.00 76.25 104 ILE A C 1
ATOM 811 O O . ILE A 1 104 ? -2.900 -3.324 18.537 1.00 76.25 104 ILE A O 1
ATOM 815 N N . ALA A 1 105 ? -2.924 -2.782 16.362 1.00 73.38 105 ALA A N 1
ATOM 816 C CA . ALA A 1 105 ? -3.833 -3.849 15.985 1.00 73.38 105 ALA A CA 1
ATOM 817 C C . ALA A 1 105 ? -3.439 -4.487 14.658 1.00 73.38 105 ALA A C 1
ATOM 819 O O . ALA A 1 105 ? -3.073 -3.797 13.709 1.00 73.38 105 ALA A O 1
ATOM 820 N N . ALA A 1 106 ? -3.575 -5.807 14.577 1.00 72.25 106 ALA A N 1
ATOM 821 C CA . ALA A 1 106 ? -3.434 -6.514 13.315 1.00 72.25 106 ALA A CA 1
ATOM 822 C C . ALA A 1 106 ? -4.745 -6.456 12.536 1.00 72.25 106 ALA A C 1
ATOM 824 O O . ALA A 1 106 ? -5.835 -6.622 13.100 1.00 72.25 106 ALA A O 1
ATOM 825 N N . ALA A 1 107 ? -4.645 -6.265 11.227 1.00 73.94 107 ALA A N 1
ATOM 826 C CA . ALA A 1 107 ? -5.788 -6.401 10.350 1.00 73.94 107 ALA A CA 1
ATOM 827 C C . ALA A 1 107 ? -6.221 -7.867 10.308 1.00 73.94 107 ALA A C 1
ATOM 829 O O . ALA A 1 107 ? -5.441 -8.784 10.035 1.00 73.94 107 ALA A O 1
ATOM 830 N N . LYS A 1 108 ? -7.507 -8.108 10.546 1.00 65.31 108 LYS A N 1
ATOM 831 C CA . LYS A 1 108 ? -8.102 -9.423 10.349 1.00 65.31 108 LYS A CA 1
ATOM 832 C C . LYS A 1 108 ? -8.202 -9.674 8.850 1.00 65.31 108 LYS A C 1
ATOM 834 O O . LYS A 1 108 ? -9.159 -9.257 8.196 1.00 65.31 108 LYS A O 1
ATOM 839 N N . VAL A 1 109 ? -7.215 -10.384 8.313 1.00 62.12 109 VAL A N 1
ATOM 840 C CA . VAL A 1 109 ? -7.157 -10.740 6.894 1.00 62.12 109 VAL A CA 1
ATOM 841 C C . VAL A 1 109 ? -8.330 -11.654 6.554 1.00 62.12 109 VAL A C 1
ATOM 843 O O . VAL A 1 109 ? -8.292 -12.863 6.771 1.00 62.12 109 VAL A O 1
ATOM 846 N N . THR A 1 110 ? -9.389 -11.066 6.001 1.00 60.47 110 THR A N 1
ATOM 847 C CA . THR A 1 110 ? -10.507 -11.811 5.427 1.00 60.47 110 THR A CA 1
ATOM 848 C C . THR A 1 110 ? -10.515 -11.543 3.924 1.00 60.47 110 THR A C 1
ATOM 850 O O . THR A 1 110 ? -10.977 -10.485 3.504 1.00 60.47 110 THR A O 1
ATOM 853 N N . PRO A 1 111 ? -10.012 -12.474 3.090 1.00 54.75 111 PRO A N 1
ATOM 854 C CA . PRO A 1 111 ? -9.692 -12.217 1.678 1.00 54.75 111 PRO A CA 1
ATOM 855 C C . PRO A 1 111 ? -10.865 -11.797 0.780 1.00 54.75 111 PRO A C 1
ATOM 857 O O . PRO A 1 111 ? -10.654 -11.490 -0.388 1.00 54.75 111 PRO A O 1
ATOM 860 N N . ARG A 1 112 ? -12.103 -11.865 1.276 1.00 56.81 112 ARG A N 1
ATOM 861 C CA . ARG A 1 112 ? -13.330 -11.601 0.510 1.00 56.81 112 ARG A CA 1
ATOM 862 C C . ARG A 1 112 ? -14.210 -10.505 1.100 1.00 56.81 112 ARG A C 1
ATOM 864 O O . ARG A 1 112 ? -15.251 -10.227 0.516 1.00 56.81 112 ARG A O 1
ATOM 871 N N . LEU A 1 113 ? -13.835 -9.930 2.241 1.00 59.09 113 LEU A N 1
ATOM 872 C CA . LEU A 1 113 ? -14.595 -8.817 2.799 1.00 59.09 113 LEU A CA 1
ATOM 873 C C . LEU A 1 113 ? -14.291 -7.543 2.020 1.00 59.09 113 LEU A C 1
ATOM 875 O O . LEU A 1 113 ? -13.193 -7.368 1.478 1.00 59.09 113 LEU A O 1
ATOM 879 N N . SER A 1 114 ? -15.289 -6.670 1.933 1.00 63.97 114 SER A N 1
ATOM 880 C CA . SER A 1 114 ? -15.063 -5.340 1.390 1.00 63.97 114 SER A CA 1
ATOM 881 C C . SER A 1 114 ? -14.064 -4.590 2.287 1.00 63.97 114 SER A C 1
ATOM 883 O O . SER A 1 114 ? -14.017 -4.837 3.492 1.00 63.97 114 SER A O 1
ATOM 885 N N . PRO A 1 115 ? -13.248 -3.669 1.742 1.00 61.53 115 PRO A N 1
ATOM 886 C CA . PRO A 1 115 ? -12.347 -2.850 2.559 1.00 61.53 115 PRO A CA 1
ATOM 887 C C . PRO A 1 115 ? -13.075 -2.045 3.649 1.00 61.53 115 PRO A C 1
ATOM 889 O O . PRO A 1 115 ? -12.462 -1.688 4.648 1.00 61.53 115 PRO A O 1
ATOM 892 N N . GLU A 1 116 ? -14.375 -1.798 3.461 1.00 63.53 116 GLU A N 1
ATOM 893 C CA . GLU A 1 116 ? -15.269 -1.119 4.408 1.00 63.53 116 GLU A CA 1
ATOM 894 C C . GLU A 1 116 ? -15.634 -2.007 5.617 1.00 63.53 116 GLU A C 1
ATOM 896 O O . GLU A 1 116 ? -15.950 -1.503 6.687 1.00 63.53 116 GLU A O 1
ATOM 901 N N . GLU A 1 117 ? -15.521 -3.333 5.488 1.00 65.94 117 GLU A N 1
ATOM 902 C CA . GLU A 1 117 ? -15.730 -4.314 6.566 1.00 65.94 117 GLU A CA 1
ATOM 903 C C . GLU A 1 117 ? -14.405 -4.757 7.209 1.00 65.94 117 GLU A C 1
ATOM 905 O O . GLU A 1 117 ? -14.331 -5.798 7.872 1.00 65.94 117 GLU A O 1
ATOM 910 N N . ALA A 1 118 ? -13.322 -4.007 6.986 1.00 69.00 118 ALA A N 1
ATOM 911 C CA . ALA A 1 118 ? -12.028 -4.318 7.569 1.00 69.00 118 ALA A CA 1
ATOM 912 C C . ALA A 1 118 ? -12.102 -4.259 9.101 1.00 69.00 118 ALA A C 1
ATOM 914 O O . ALA A 1 118 ? -12.370 -3.219 9.698 1.00 69.00 118 ALA A O 1
ATOM 915 N N . MET A 1 119 ? -11.835 -5.396 9.742 1.00 72.06 119 MET A N 1
ATOM 916 C CA . MET A 1 119 ? -11.786 -5.507 11.196 1.00 72.06 119 MET A CA 1
ATOM 917 C C . MET A 1 119 ? -10.337 -5.533 11.666 1.00 72.06 119 MET A C 1
ATOM 919 O O . MET A 1 119 ? -9.505 -6.219 11.074 1.00 72.06 119 MET A O 1
ATOM 923 N N . PHE A 1 120 ? -10.058 -4.863 12.778 1.00 78.31 120 PHE A N 1
ATOM 924 C CA . PHE A 1 120 ? -8.741 -4.847 13.405 1.00 78.31 120 PHE A CA 1
ATOM 925 C C . PHE A 1 120 ? -8.826 -5.482 14.786 1.00 78.31 120 PHE A C 1
ATOM 927 O O . PHE A 1 120 ? -9.731 -5.181 15.563 1.00 78.31 120 PHE A O 1
ATOM 934 N N . ALA A 1 121 ? -7.892 -6.379 15.084 1.00 79.00 121 ALA A N 1
ATOM 935 C CA . ALA A 1 121 ? -7.769 -7.005 16.390 1.00 79.00 121 ALA A CA 1
ATOM 936 C C . ALA A 1 121 ? -6.605 -6.361 17.141 1.00 79.00 121 ALA A C 1
ATOM 938 O O . ALA A 1 121 ? -5.449 -6.510 16.739 1.00 79.00 121 ALA A O 1
ATOM 939 N N . VAL A 1 122 ? -6.915 -5.638 18.220 1.00 78.56 122 VAL A N 1
ATOM 940 C CA . VAL A 1 122 ? -5.897 -5.061 19.107 1.00 78.56 122 VAL A CA 1
ATOM 941 C C . VAL A 1 122 ? -5.075 -6.192 19.707 1.00 78.56 122 VAL A C 1
ATOM 943 O O . VAL A 1 122 ? -5.638 -7.154 20.230 1.00 78.56 122 VAL A O 1
ATOM 946 N N . ILE A 1 123 ? -3.750 -6.091 19.615 1.00 77.25 123 ILE A N 1
ATOM 947 C CA . ILE A 1 123 ? -2.842 -7.106 20.151 1.00 77.25 123 ILE A CA 1
ATOM 948 C C . ILE A 1 123 ? -2.483 -6.697 21.586 1.00 77.25 123 ILE A C 1
ATOM 950 O O . ILE A 1 123 ? -1.700 -5.763 21.762 1.00 77.25 123 ILE A O 1
ATOM 954 N N . PRO A 1 124 ? -2.980 -7.396 22.626 1.00 75.06 124 PRO A N 1
ATOM 955 C CA . PRO A 1 124 ? -2.828 -6.953 24.017 1.00 75.06 124 PRO A CA 1
ATOM 956 C C . PRO A 1 124 ? -1.373 -6.897 24.499 1.00 75.06 124 PRO A C 1
ATOM 958 O O . PRO A 1 124 ? -1.057 -6.210 25.460 1.00 75.06 124 PRO A O 1
ATOM 961 N N . ASN A 1 125 ? -0.476 -7.626 23.833 1.00 79.12 125 ASN A N 1
ATOM 962 C CA . ASN A 1 125 ? 0.936 -7.689 24.204 1.00 79.12 125 ASN A CA 1
ATOM 963 C C . ASN A 1 125 ? 1.756 -6.492 23.691 1.00 79.12 125 ASN A C 1
ATOM 965 O O . ASN A 1 125 ? 2.927 -6.386 24.044 1.00 79.12 125 ASN A O 1
ATOM 969 N N . LEU A 1 126 ? 1.186 -5.630 22.838 1.00 76.75 126 LEU A N 1
ATOM 970 C CA . LEU A 1 126 ? 1.896 -4.473 22.274 1.00 76.75 126 LEU A CA 1
ATOM 971 C C . LEU A 1 126 ? 1.842 -3.237 23.175 1.00 76.75 126 LEU A C 1
ATOM 973 O O . LEU A 1 126 ? 2.688 -2.356 23.053 1.00 76.75 126 LEU A O 1
ATOM 977 N N . GLY A 1 127 ? 0.879 -3.174 24.090 1.00 76.88 127 GLY A N 1
ATOM 978 C CA . GLY A 1 127 ? 0.711 -2.039 24.981 1.00 76.88 127 GLY A CA 1
ATOM 979 C C . GLY A 1 127 ? -0.519 -2.181 25.862 1.00 76.88 127 GLY A C 1
ATOM 980 O O . GLY A 1 127 ? -1.330 -3.093 25.702 1.00 76.88 127 GLY A O 1
ATOM 981 N N . TYR A 1 128 ? -0.648 -1.254 26.805 1.00 80.62 128 TYR A N 1
ATOM 982 C CA . TYR A 1 128 ? -1.861 -1.109 27.592 1.00 80.62 128 TYR A CA 1
ATOM 983 C C . TYR A 1 128 ? -2.807 -0.145 26.871 1.00 80.62 128 TYR A C 1
ATOM 985 O O . TYR A 1 128 ? -2.425 0.985 26.567 1.00 80.62 128 TYR A O 1
ATOM 993 N N . PHE A 1 129 ? -4.020 -0.611 26.568 1.00 80.00 129 PHE A N 1
ATOM 994 C CA . PHE A 1 129 ? -5.006 0.140 25.794 1.00 80.00 129 PHE A CA 1
ATOM 995 C C . PHE A 1 129 ? -6.236 0.444 26.641 1.00 80.00 129 PHE A C 1
ATOM 997 O O . PHE A 1 129 ? -6.893 -0.467 27.151 1.00 80.00 129 PHE A O 1
ATOM 1004 N N . GLU A 1 130 ? -6.553 1.732 26.732 1.00 80.69 130 GLU A N 1
ATOM 1005 C CA . GLU A 1 130 ? -7.726 2.269 27.415 1.00 80.69 130 GLU A CA 1
ATOM 1006 C C . GLU A 1 130 ? -8.652 2.937 26.400 1.00 80.69 130 GLU A C 1
ATOM 1008 O O . GLU A 1 130 ? -8.198 3.602 25.465 1.00 80.69 130 GLU A O 1
ATOM 1013 N N . PHE A 1 131 ? -9.958 2.773 26.580 1.00 80.88 131 PHE A N 1
ATOM 1014 C CA . PHE A 1 131 ? -10.974 3.296 25.676 1.00 80.88 131 PHE A CA 1
ATOM 1015 C C . PHE A 1 131 ? -11.924 4.202 26.449 1.00 80.88 131 PHE A C 1
ATOM 1017 O O . PHE A 1 131 ? -12.483 3.806 27.466 1.00 80.88 131 PHE A O 1
ATOM 1024 N N . LEU A 1 132 ? -12.123 5.422 25.962 1.00 81.31 132 LEU A N 1
ATOM 1025 C CA . LEU A 1 132 ? -13.137 6.334 26.472 1.00 81.31 132 LEU A CA 1
ATOM 1026 C C . LEU A 1 132 ? -14.416 6.140 25.659 1.00 81.31 132 LEU A C 1
ATOM 1028 O O . LEU A 1 132 ? -14.379 6.327 24.437 1.00 81.31 132 LEU A O 1
ATOM 1032 N N . PRO A 1 133 ? -15.543 5.780 26.287 1.00 77.75 133 PRO A N 1
ATOM 1033 C CA . PRO A 1 133 ? -16.785 5.642 25.555 1.00 77.75 133 PRO A CA 1
ATOM 1034 C C . PRO A 1 133 ? -17.244 6.981 24.967 1.00 77.75 133 PRO A C 1
ATOM 1036 O O . PRO A 1 133 ? -17.100 8.050 25.563 1.00 77.75 133 PRO A O 1
ATOM 1039 N N . VAL A 1 134 ? -17.813 6.940 23.768 1.00 73.75 134 VAL A N 1
ATOM 1040 C CA . VAL A 1 134 ? -18.478 8.101 23.181 1.00 73.75 134 VAL A CA 1
ATOM 1041 C C . VAL A 1 134 ? -19.904 8.099 23.722 1.00 73.75 134 VAL A C 1
ATOM 1043 O O . VAL A 1 134 ? -20.675 7.177 23.464 1.00 73.75 134 VAL A O 1
ATOM 1046 N N . SER A 1 135 ? -20.259 9.109 24.515 1.00 66.69 135 SER A N 1
ATOM 1047 C CA . SER A 1 135 ? -21.638 9.315 24.958 1.00 66.69 135 SER A CA 1
ATOM 1048 C C . SER A 1 135 ? -22.114 10.689 24.506 1.00 66.69 135 SER A C 1
ATOM 1050 O O . SER A 1 135 ? -21.336 11.637 24.457 1.00 66.69 135 SER A O 1
ATOM 1052 N N . GLU A 1 136 ? -23.401 10.806 24.178 1.00 55.72 136 GLU A N 1
ATOM 1053 C CA . GLU A 1 136 ? -24.031 12.081 23.799 1.00 55.72 136 GLU A CA 1
ATOM 1054 C C . GLU A 1 136 ? -24.136 13.074 24.973 1.00 55.72 136 GLU A C 1
ATOM 1056 O O . GLU A 1 136 ? -24.604 14.197 24.800 1.00 55.72 136 GLU A O 1
ATOM 1061 N N . ARG A 1 137 ? -23.744 12.668 26.189 1.00 52.91 137 ARG A N 1
ATOM 1062 C CA . ARG A 1 137 ? -23.844 13.483 27.400 1.00 52.91 137 ARG A CA 1
ATOM 1063 C C . ARG A 1 137 ? -22.462 13.995 27.779 1.00 52.91 137 ARG A C 1
ATOM 1065 O O . ARG A 1 137 ? -21.569 13.213 28.088 1.00 52.91 137 ARG A O 1
ATOM 1072 N N . GLU A 1 138 ? -22.309 15.314 27.781 1.00 48.09 138 GLU A N 1
ATOM 1073 C CA . GLU A 1 138 ? -21.110 15.985 28.283 1.00 48.09 138 GLU A CA 1
ATOM 1074 C C . GLU A 1 138 ? -20.901 15.635 29.768 1.00 48.09 138 GLU A C 1
ATOM 1076 O O . GLU A 1 138 ? -21.667 16.045 30.640 1.00 48.09 138 GLU A O 1
ATOM 1081 N N . GLY A 1 139 ? -19.877 14.830 30.045 1.00 56.81 139 GLY A N 1
ATOM 1082 C CA . GLY A 1 139 ? -19.440 14.441 31.382 1.00 56.81 139 GLY A CA 1
ATOM 1083 C C . GLY A 1 139 ? -18.090 13.729 31.312 1.00 56.81 139 GLY A C 1
ATOM 1084 O O . GLY A 1 139 ? -17.776 13.100 30.300 1.00 56.81 139 GLY A O 1
ATOM 1085 N N . GLU A 1 140 ? -17.277 13.850 32.363 1.00 58.69 140 GLU A N 1
ATOM 1086 C CA . GLU A 1 140 ? -16.028 13.091 32.493 1.00 58.69 140 GLU A CA 1
ATOM 1087 C C . GLU A 1 140 ? -16.364 11.597 32.539 1.00 58.69 140 GLU A C 1
ATOM 1089 O O . GLU A 1 140 ? -17.048 11.128 33.449 1.00 58.69 140 GLU A O 1
ATOM 1094 N N . GLN A 1 141 ? -15.942 10.861 31.513 1.00 68.25 141 GLN A N 1
ATOM 1095 C CA . GLN A 1 141 ? -16.146 9.420 31.435 1.00 68.25 141 GLN A CA 1
ATOM 1096 C C . GLN A 1 141 ? -14.883 8.703 31.888 1.00 68.25 141 GLN A C 1
ATOM 1098 O O . GLN A 1 141 ? -13.775 9.091 31.512 1.00 68.25 141 GLN A O 1
ATOM 1103 N N . GLU A 1 142 ? -15.055 7.643 32.672 1.00 77.12 142 GLU A N 1
ATOM 1104 C CA . GLU A 1 142 ? -13.934 6.803 33.072 1.00 77.12 142 GLU A CA 1
ATOM 1105 C C . GLU A 1 142 ? -13.481 5.920 31.897 1.00 77.12 142 GLU A C 1
ATOM 1107 O O . GLU A 1 142 ? -14.323 5.356 31.186 1.00 77.12 142 GLU A O 1
ATOM 1112 N N . PRO A 1 143 ? -12.162 5.808 31.662 1.00 78.25 143 PRO A N 1
ATOM 1113 C CA . PRO A 1 143 ? -11.625 4.902 30.660 1.00 78.25 143 PRO A CA 1
ATOM 1114 C C . PRO A 1 143 ? -11.910 3.448 31.041 1.00 78.25 143 PRO A C 1
ATOM 1116 O O . PRO A 1 143 ? -11.756 3.054 32.194 1.00 78.25 143 PRO A O 1
ATOM 1119 N N . VAL A 1 144 ? -12.289 2.644 30.049 1.00 83.69 144 VAL A N 1
ATOM 1120 C CA . VAL A 1 144 ? -12.476 1.196 30.190 1.00 83.69 144 VAL A CA 1
ATOM 1121 C C . VAL A 1 144 ? -11.309 0.440 29.561 1.00 83.69 144 VAL A C 1
ATOM 1123 O O . VAL A 1 144 ? -10.742 0.870 28.550 1.00 83.69 144 VAL A O 1
ATOM 1126 N N . GLY A 1 145 ? -10.941 -0.699 30.145 1.00 80.12 145 GLY A N 1
ATOM 1127 C CA . GLY A 1 145 ? -9.882 -1.551 29.602 1.00 80.12 145 GLY A CA 1
ATOM 1128 C C . GLY A 1 145 ? -10.309 -2.294 28.330 1.00 80.12 145 GLY A C 1
ATOM 1129 O O . GLY A 1 145 ? -11.496 -2.452 28.048 1.00 80.12 145 GLY A O 1
ATOM 1130 N N . LEU A 1 146 ? -9.342 -2.833 27.578 1.00 77.06 146 LEU A N 1
ATOM 1131 C CA . LEU A 1 146 ? -9.588 -3.582 26.330 1.00 77.06 146 LEU A CA 1
ATOM 1132 C C . LEU A 1 146 ? -10.630 -4.718 26.462 1.00 77.06 146 LEU A C 1
ATOM 1134 O O . LEU A 1 146 ? -11.370 -4.985 25.519 1.00 77.06 146 LEU A O 1
ATOM 1138 N N . ILE A 1 147 ? -10.701 -5.382 27.620 1.00 79.56 147 ILE A N 1
ATOM 1139 C CA . ILE A 1 147 ? -11.641 -6.489 27.888 1.00 79.56 147 ILE A CA 1
ATOM 1140 C C . ILE A 1 147 ? -13.044 -6.027 28.313 1.00 79.56 147 ILE A C 1
ATOM 1142 O O . ILE A 1 147 ? -13.976 -6.827 28.325 1.00 79.56 147 ILE A O 1
ATOM 1146 N N . GLU A 1 148 ? -13.197 -4.754 28.670 1.00 79.38 148 GLU A N 1
ATOM 1147 C CA . GLU A 1 148 ? -14.439 -4.165 29.189 1.00 79.38 148 GLU A CA 1
ATOM 1148 C C . GLU A 1 148 ? -15.232 -3.424 28.103 1.00 79.38 148 GLU A C 1
ATOM 1150 O O . GLU A 1 148 ? -16.355 -2.971 28.343 1.00 79.38 148 GLU A O 1
ATOM 1155 N N . VAL A 1 149 ? -14.679 -3.327 26.890 1.00 78.75 149 VAL A N 1
ATOM 1156 C CA . VAL A 1 149 ? -15.343 -2.713 25.738 1.00 78.75 149 VAL A CA 1
ATOM 1157 C C . VAL A 1 149 ? -16.553 -3.550 25.315 1.00 78.75 149 VAL A C 1
ATOM 1159 O O . VAL A 1 149 ? -16.456 -4.757 25.080 1.00 78.75 149 VAL A O 1
ATOM 1162 N N . LYS A 1 150 ? -17.713 -2.898 25.180 1.00 76.75 150 LYS A N 1
ATOM 1163 C CA . LYS A 1 150 ? -18.953 -3.548 24.739 1.00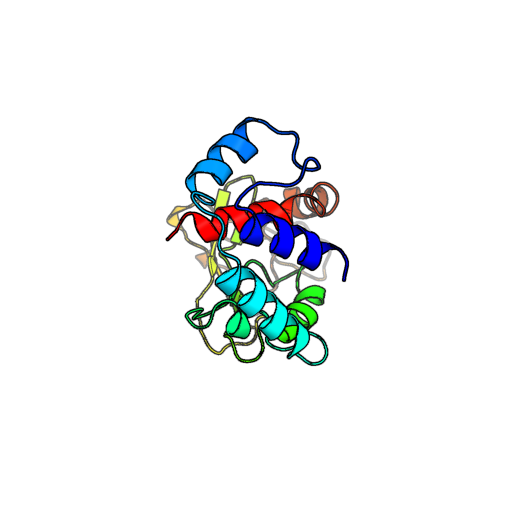 76.75 150 LYS A CA 1
ATOM 1164 C C . LYS A 1 150 ? -19.048 -3.575 23.218 1.00 76.75 150 LYS A C 1
ATOM 1166 O O . LYS A 1 150 ? -18.743 -2.599 22.537 1.00 76.75 150 LYS A O 1
ATOM 1171 N N . ILE A 1 151 ? -19.536 -4.692 22.684 1.00 77.19 151 ILE A N 1
ATOM 1172 C CA . ILE A 1 151 ? -19.786 -4.844 21.246 1.00 77.19 151 ILE A CA 1
ATOM 1173 C C . ILE A 1 151 ? -20.841 -3.821 20.805 1.00 77.19 151 ILE A C 1
ATOM 1175 O O . ILE A 1 151 ? -21.911 -3.738 21.405 1.00 77.19 151 ILE A O 1
ATOM 1179 N N . GLY A 1 152 ? -20.540 -3.076 19.738 1.00 74.69 152 GLY A N 1
ATOM 1180 C CA . GLY A 1 152 ? -21.438 -2.064 19.172 1.00 74.69 152 GLY A CA 1
ATOM 1181 C C . GLY A 1 152 ? -21.452 -0.730 19.922 1.00 74.69 152 GLY A C 1
ATOM 1182 O O . GLY A 1 152 ? -22.297 0.106 19.624 1.00 74.69 152 GLY A O 1
ATOM 1183 N N . GLN A 1 153 ? -20.551 -0.532 20.889 1.00 75.38 153 GLN A N 1
ATOM 1184 C CA . GLN A 1 153 ? -20.358 0.752 21.554 1.00 75.38 153 GLN A CA 1
ATOM 1185 C C . GLN A 1 153 ? -19.192 1.506 20.913 1.00 75.38 153 GLN A C 1
ATOM 1187 O O . GLN A 1 153 ? -18.075 0.989 20.859 1.00 75.38 153 GLN A O 1
ATOM 1192 N N . ASP A 1 154 ? -1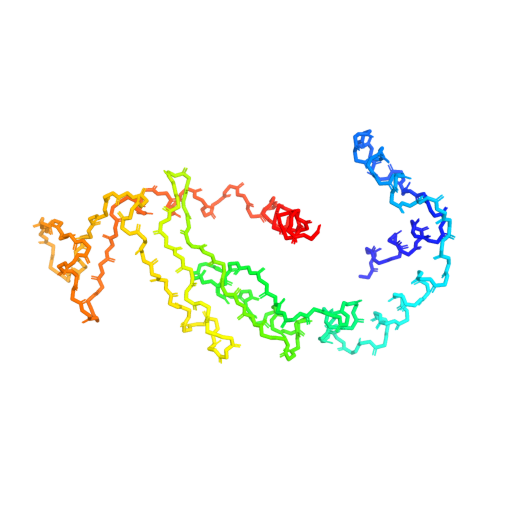9.451 2.736 20.472 1.00 76.38 154 ASP A N 1
ATOM 1193 C CA . ASP A 1 154 ? -18.408 3.620 19.964 1.00 76.38 154 ASP A CA 1
ATOM 1194 C C . ASP A 1 154 ? -17.560 4.141 21.125 1.00 76.38 154 ASP A C 1
ATOM 1196 O O . ASP A 1 154 ? -18.076 4.675 22.109 1.00 76.38 154 ASP A O 1
ATOM 1200 N N . SER A 1 155 ? -16.245 3.991 20.998 1.00 74.62 155 SER A N 1
ATOM 1201 C CA . SER A 1 155 ? -15.266 4.448 21.981 1.00 74.62 155 SER A CA 1
ATOM 1202 C C . SER A 1 155 ? -14.037 4.982 21.257 1.00 74.62 155 SER A C 1
ATOM 1204 O O . SER A 1 155 ? -13.593 4.403 20.266 1.00 74.62 155 SER A O 1
ATOM 1206 N N . TRP A 1 156 ? -13.452 6.061 21.767 1.00 69.62 156 TRP A N 1
ATOM 1207 C CA . TRP A 1 156 ? -12.167 6.568 21.294 1.00 69.62 156 TRP A CA 1
ATOM 1208 C C . TRP A 1 156 ? -11.062 6.178 22.267 1.00 69.62 156 TRP A C 1
ATOM 1210 O O . TRP A 1 156 ? -11.197 6.329 23.477 1.00 69.62 156 TRP A O 1
ATOM 1220 N N . CYS A 1 157 ? -9.935 5.702 21.749 1.00 66.44 157 CYS A N 1
ATOM 1221 C CA . CYS A 1 157 ? -8.743 5.495 22.562 1.00 66.44 157 CYS A CA 1
ATOM 1222 C C . CYS A 1 157 ? -7.956 6.820 22.621 1.00 66.44 157 CYS A C 1
ATOM 1224 O O . CYS A 1 157 ? -7.550 7.314 21.565 1.00 66.44 157 CYS A O 1
ATOM 1226 N N . PRO A 1 158 ? -7.721 7.417 23.806 1.00 62.62 158 PRO A N 1
ATOM 1227 C CA . PRO A 1 158 ? -6.980 8.674 23.923 1.00 62.62 158 PRO A CA 1
ATOM 1228 C C . PRO A 1 158 ? -5.558 8.584 23.356 1.00 62.62 158 PRO A C 1
ATOM 1230 O O . PRO A 1 158 ? -5.074 9.553 22.771 1.00 62.62 158 PRO A O 1
ATOM 1233 N N . THR A 1 159 ? -4.922 7.415 23.475 1.00 59.81 159 THR A N 1
ATOM 1234 C CA . THR A 1 159 ? -3.615 7.103 22.876 1.00 59.81 159 THR A CA 1
ATOM 1235 C C . THR A 1 159 ? -3.653 7.205 21.346 1.00 59.81 159 THR A C 1
ATOM 1237 O O . THR A 1 159 ? -2.684 7.612 20.724 1.00 59.81 159 THR A O 1
ATOM 1240 N N . LEU A 1 160 ? -4.802 6.927 20.720 1.00 57.44 160 LEU A N 1
ATOM 1241 C CA . LEU A 1 160 ? -4.997 7.068 19.270 1.00 57.44 160 LEU A CA 1
ATOM 1242 C C . LEU A 1 160 ? -5.437 8.490 18.860 1.00 57.44 160 LEU A C 1
ATOM 1244 O O . LEU A 1 160 ? -5.187 8.923 17.735 1.00 57.44 160 LEU A O 1
ATOM 1248 N N . ALA A 1 161 ? -6.095 9.231 19.759 1.00 48.81 161 ALA A N 1
ATOM 1249 C CA . ALA A 1 161 ? -6.678 10.555 19.494 1.00 48.81 161 ALA A CA 1
ATOM 1250 C C . ALA A 1 161 ? -5.667 11.691 19.381 1.00 48.81 161 ALA A C 1
ATOM 1252 O O . ALA A 1 161 ? -5.913 12.649 18.645 1.00 48.81 161 ALA A O 1
ATOM 1253 N N . ARG A 1 162 ? -4.538 11.607 20.091 1.00 44.41 162 ARG A N 1
ATOM 1254 C CA . ARG A 1 162 ? -3.546 12.693 20.088 1.00 44.41 162 ARG A CA 1
ATOM 1255 C C . ARG A 1 162 ? -2.881 12.890 18.726 1.00 44.41 162 ARG A C 1
ATOM 1257 O O . ARG A 1 162 ? -2.545 14.022 18.397 1.00 44.41 162 ARG A O 1
ATOM 1264 N N . ASP A 1 163 ? -2.777 11.832 17.924 1.00 38.44 163 ASP A N 1
ATOM 1265 C CA . ASP A 1 163 ? -1.990 11.839 16.685 1.00 38.44 163 ASP A CA 1
ATOM 1266 C C . ASP A 1 163 ? -2.833 11.935 15.402 1.00 38.44 163 ASP A C 1
ATOM 1268 O O . ASP A 1 163 ? -2.341 12.348 14.348 1.00 38.44 163 ASP A O 1
ATOM 1272 N N . CYS A 1 164 ? -4.133 11.621 15.474 1.00 32.88 164 CYS A N 1
ATOM 1273 C CA . CYS A 1 164 ? -5.003 11.625 14.294 1.00 32.88 164 CYS A CA 1
ATOM 1274 C C . CYS A 1 164 ? -5.121 13.024 13.654 1.00 32.88 164 CYS A C 1
ATOM 1276 O O . CYS A 1 164 ? -5.259 13.136 12.440 1.00 32.88 164 CYS A O 1
ATOM 1278 N N . SER A 1 165 ? -5.006 14.103 14.437 1.00 27.67 165 SER A N 1
ATOM 1279 C CA . SER A 1 165 ? -5.048 15.478 13.917 1.00 27.67 165 SER A CA 1
ATOM 1280 C C . SER A 1 165 ? -3.721 15.958 13.308 1.00 27.67 165 SER A C 1
ATOM 1282 O O . SER A 1 165 ? -3.750 16.799 12.408 1.00 27.67 165 SER A O 1
ATOM 1284 N N . GLN A 1 166 ? -2.571 15.419 13.737 1.00 26.69 166 GLN A N 1
ATOM 1285 C CA . GLN A 1 166 ? -1.252 15.828 13.230 1.00 26.69 166 GLN A CA 1
ATOM 1286 C C . GLN A 1 166 ? -0.841 15.081 11.956 1.00 26.69 166 GLN A C 1
ATOM 1288 O O . GLN A 1 166 ? -0.257 15.690 11.059 1.00 26.69 166 GLN A O 1
ATOM 1293 N N . PHE A 1 167 ? -1.213 13.806 11.810 1.00 28.14 167 PHE A N 1
ATOM 1294 C CA . PHE A 1 167 ? -0.888 13.022 10.608 1.00 28.14 167 PHE A CA 1
ATOM 1295 C C . PHE A 1 167 ? -1.688 13.429 9.358 1.00 28.14 167 PHE A C 1
ATOM 1297 O O . PHE A 1 167 ? -1.291 13.126 8.234 1.00 28.14 167 PHE A O 1
ATOM 1304 N N . LEU A 1 168 ? -2.804 14.143 9.534 1.00 27.77 168 LEU A N 1
ATOM 1305 C CA . LEU A 1 168 ? -3.737 14.491 8.458 1.00 27.77 168 LEU A CA 1
ATOM 1306 C C . LEU A 1 168 ? -3.245 15.613 7.519 1.00 27.77 168 LEU A C 1
ATOM 1308 O O . LEU A 1 168 ? -3.880 15.842 6.492 1.00 27.77 168 LEU A O 1
ATOM 1312 N N . TRP A 1 169 ? -2.120 16.282 7.814 1.00 22.67 169 TRP A N 1
ATOM 1313 C CA . TRP A 1 169 ? -1.664 17.444 7.029 1.00 22.67 169 TRP A CA 1
ATOM 1314 C C . TRP A 1 169 ? -0.216 17.409 6.517 1.00 22.67 169 TRP A C 1
ATOM 1316 O O . TRP A 1 169 ? 0.083 18.146 5.580 1.00 22.67 169 TRP A O 1
ATOM 1326 N N . SER A 1 170 ? 0.688 16.586 7.061 1.00 23.28 170 SER A N 1
ATOM 1327 C CA . SER A 1 170 ? 2.130 16.731 6.777 1.00 23.28 170 SER A CA 1
ATOM 1328 C C . SER A 1 170 ? 2.737 15.748 5.767 1.00 23.28 170 SER A C 1
ATOM 1330 O O . SER A 1 170 ? 3.811 16.043 5.249 1.00 23.28 170 SER A O 1
ATOM 1332 N N . GLU A 1 171 ? 2.101 14.615 5.433 1.00 29.86 171 GLU A N 1
ATOM 1333 C CA . GLU A 1 171 ? 2.807 13.550 4.684 1.00 29.86 171 GLU A CA 1
ATOM 1334 C C . GLU A 1 171 ? 2.078 12.954 3.465 1.00 29.86 171 GLU A C 1
ATOM 1336 O O . GLU A 1 171 ? 2.539 11.951 2.907 1.00 29.86 171 GLU A O 1
ATOM 1341 N N . ILE A 1 172 ? 1.003 13.587 2.981 1.00 31.03 172 ILE A N 1
ATOM 1342 C CA . ILE A 1 172 ? 0.234 13.092 1.818 1.00 31.03 172 ILE A CA 1
ATOM 1343 C C . ILE A 1 172 ? 1.106 12.951 0.548 1.00 31.03 172 ILE A C 1
ATOM 1345 O O . ILE A 1 172 ? 0.851 12.061 -0.262 1.00 31.03 172 ILE A O 1
ATOM 1349 N N . ASP A 1 173 ? 2.198 13.710 0.418 1.00 26.92 173 ASP A N 1
ATOM 1350 C CA . ASP A 1 173 ? 3.096 13.608 -0.743 1.00 26.92 173 ASP A CA 1
ATOM 1351 C C . ASP A 1 173 ? 4.203 12.537 -0.612 1.00 26.92 173 ASP A C 1
ATOM 1353 O O . ASP A 1 173 ? 4.773 12.130 -1.625 1.00 26.92 173 ASP A O 1
ATOM 1357 N N . SER A 1 174 ? 4.511 12.029 0.594 1.00 26.39 174 SER A N 1
ATOM 1358 C CA . SER A 1 174 ? 5.631 11.080 0.799 1.00 26.39 174 SER A CA 1
ATOM 1359 C C . SER A 1 174 ? 5.201 9.622 1.006 1.00 26.39 174 SER A C 1
ATOM 1361 O O . SER A 1 174 ? 5.952 8.693 0.686 1.00 26.39 174 SER A O 1
ATOM 1363 N N . LEU A 1 175 ? 3.975 9.397 1.491 1.00 30.62 175 LEU A N 1
ATOM 1364 C CA . LEU A 1 175 ? 3.483 8.062 1.851 1.00 30.62 175 LEU A CA 1
ATOM 1365 C C . LEU A 1 175 ? 3.233 7.154 0.641 1.00 30.62 175 LEU A C 1
ATOM 1367 O O . LEU A 1 175 ? 3.461 5.951 0.735 1.00 30.62 175 LEU A O 1
ATOM 1371 N N . LEU A 1 176 ? 2.868 7.711 -0.518 1.00 29.39 176 LEU A N 1
ATOM 1372 C CA . LEU A 1 176 ? 2.699 6.937 -1.758 1.00 29.39 176 LEU A CA 1
ATOM 1373 C C . LEU A 1 176 ? 4.007 6.290 -2.250 1.00 29.39 176 LEU A C 1
ATOM 1375 O O . LEU A 1 176 ? 3.959 5.243 -2.891 1.00 29.39 176 LEU A O 1
ATOM 1379 N N . ILE A 1 177 ? 5.166 6.872 -1.919 1.00 29.33 177 ILE A N 1
ATOM 1380 C CA . ILE A 1 177 ? 6.487 6.332 -2.279 1.00 29.33 177 ILE A CA 1
ATOM 1381 C C . ILE A 1 177 ? 6.981 5.349 -1.206 1.00 29.33 177 ILE A C 1
ATOM 1383 O O . ILE A 1 177 ? 7.445 4.261 -1.541 1.00 29.33 177 ILE A O 1
ATOM 1387 N N . LYS A 1 178 ? 6.795 5.661 0.086 1.00 26.66 178 LYS A N 1
ATOM 1388 C CA . LYS A 1 178 ? 7.196 4.767 1.191 1.00 26.66 178 LYS A CA 1
ATOM 1389 C C . LYS A 1 178 ? 6.358 3.482 1.280 1.00 26.66 178 LYS A C 1
ATOM 1391 O O . LYS A 1 178 ? 6.891 2.436 1.651 1.00 26.66 178 LYS A O 1
ATOM 1396 N N . LEU A 1 179 ? 5.078 3.527 0.890 1.00 34.56 179 LEU A N 1
ATOM 1397 C CA . LEU A 1 179 ? 4.227 2.334 0.766 1.00 34.56 179 LEU A CA 1
ATOM 1398 C C . LEU A 1 179 ? 4.715 1.396 -0.349 1.00 34.56 179 LEU A C 1
ATOM 1400 O O . LEU A 1 179 ? 4.632 0.179 -0.199 1.00 34.56 179 LEU A O 1
ATOM 1404 N N . PHE A 1 180 ? 5.281 1.942 -1.431 1.00 28.34 180 PHE A N 1
ATOM 1405 C CA . PHE A 1 180 ? 5.867 1.140 -2.508 1.00 28.34 180 PHE A CA 1
ATOM 1406 C C . PHE A 1 180 ? 7.205 0.502 -2.095 1.00 28.34 180 PHE A C 1
ATOM 1408 O O . PHE A 1 180 ? 7.473 -0.642 -2.457 1.00 28.34 180 PHE A O 1
ATOM 1415 N N . GLU A 1 181 ? 8.019 1.192 -1.287 1.00 25.20 181 GLU A N 1
ATOM 1416 C CA . GLU A 1 181 ? 9.283 0.642 -0.769 1.00 25.20 181 GLU A CA 1
ATOM 1417 C C . GLU A 1 181 ? 9.077 -0.425 0.320 1.00 25.20 181 GLU A C 1
ATOM 1419 O O . GLU A 1 181 ? 9.780 -1.434 0.318 1.00 25.20 181 GLU A O 1
ATOM 1424 N N . SER A 1 182 ? 8.076 -0.281 1.199 1.00 24.88 182 SER A N 1
ATOM 1425 C CA . SER A 1 182 ? 7.792 -1.304 2.226 1.00 24.88 182 SER A CA 1
ATOM 1426 C C . SER A 1 182 ? 7.142 -2.568 1.652 1.00 24.88 182 SER A C 1
ATOM 1428 O O . SER A 1 182 ? 7.390 -3.662 2.155 1.00 24.88 182 SER A O 1
ATOM 1430 N N . ALA A 1 183 ? 6.374 -2.456 0.562 1.00 28.70 183 ALA A N 1
ATOM 1431 C CA . ALA A 1 183 ? 5.807 -3.616 -0.130 1.00 28.70 183 ALA A CA 1
ATOM 1432 C C . ALA A 1 183 ? 6.863 -4.454 -0.884 1.00 28.70 183 ALA A C 1
ATOM 1434 O O . ALA A 1 183 ? 6.634 -5.638 -1.127 1.00 28.70 183 ALA A O 1
ATOM 1435 N N . MET A 1 184 ? 8.025 -3.878 -1.223 1.00 25.59 184 MET A N 1
ATOM 1436 C CA . MET A 1 184 ? 9.137 -4.607 -1.851 1.00 25.59 184 MET A CA 1
ATOM 1437 C C . MET A 1 184 ? 10.118 -5.248 -0.858 1.00 25.59 184 MET A C 1
ATOM 1439 O O . MET A 1 184 ? 10.947 -6.044 -1.280 1.00 25.59 184 MET A O 1
ATOM 1443 N N . LEU A 1 185 ? 10.039 -4.950 0.444 1.00 25.16 185 LEU A N 1
ATOM 1444 C CA . LEU A 1 185 ? 10.973 -5.489 1.448 1.00 25.16 185 LEU A CA 1
ATOM 1445 C C . LEU A 1 185 ? 10.590 -6.877 1.999 1.00 25.16 185 LEU A C 1
ATOM 1447 O O . LEU A 1 185 ? 11.305 -7.412 2.843 1.00 25.16 185 LEU A O 1
ATOM 1451 N N . PHE A 1 186 ? 9.505 -7.481 1.504 1.00 27.72 186 PHE A N 1
ATOM 1452 C CA . PHE A 1 186 ? 9.067 -8.832 1.885 1.00 27.72 186 PHE A CA 1
ATOM 1453 C C . PHE A 1 186 ? 9.033 -9.842 0.720 1.00 27.72 186 PHE A C 1
ATOM 1455 O O . PHE A 1 186 ? 8.337 -10.855 0.813 1.00 27.72 186 PHE A O 1
ATOM 1462 N N . TYR A 1 187 ? 9.811 -9.605 -0.343 1.00 27.64 187 TYR A N 1
ATOM 1463 C CA . TYR A 1 187 ? 10.128 -10.605 -1.373 1.00 27.64 187 TYR A CA 1
ATOM 1464 C C . TYR A 1 187 ? 11.633 -10.744 -1.591 1.00 27.64 187 TYR A C 1
ATOM 1466 O O . TYR A 1 187 ? 12.324 -9.704 -1.631 1.00 27.64 187 TYR A O 1
#

Radius of gyration: 21.6 Å; Cα contacts (8 Å, |Δi|>4): 212; chains: 1; bounding box: 48×31×59 Å

pLDDT: mean 72.06, std 19.91, range [22.67, 92.81]